Protein AF-A0A7S1BMV3-F1 (afdb_monomer_lite)

Sequence (196 aa):
EALLGLKDSNAKTREAAYRLLLALAAAGAEDLAPFLTAVLAGLGAQTPHLRSAAALALARLAYEYAGPDAAPSPARETMRALLPDLLRTILVLFRDPAREVVGAAVSFVRIAVSLLDPKELRPLLSDVAEGLLSHKTKGRERHRQKIKIILKKLVHRYGYAAVADAAPEGDQRLLTHMRKVDERARRRKARDRGGG

Radius of gyration: 17.88 Å; chains: 1; bounding box: 47×46×46 Å

Secondary structure (DSSP, 8-state):
-HHHHTT-SSHHHHHHHHHHHHHHHHHTTT--HHHHHHHHHGGG-SSHHHHHHHHHHHHHHHHHHHSTTPPS-HHHHHHHHHHHHHHHHHHHGGG-S-HHHHHHHHHHHHHHHHHS-HHHHGGGHHHHHHHHH-TTSTTHHHHHHHHHHHHHHHHHHHHHHHHHHTSPTT-HHHHHHHHHHHHHHHHHHHHHHS--

pLDDT: mean 91.04, std 8.06, range [40.97, 98.31]

InterPro domains:
  IPR011989 Armadillo-like helical [G3DSA:1.25.10.10] (2-188)
  IPR016024 Armadillo-type fold [SSF48371] (6-179)
  IPR052087 Ribosomal RNA-processing protein RRP12 [PTHR48287] (1-191)

Organism: NCBI:txid216773

Foldseek 3Di:
DLLLQCVDPDPVSVVVSLVVLVVVQVVVQLDSVVVLVVLLVQCVDPDLSSNLSSLLSLLSLLCAQQNPPHDDGPSNVNSLVCLLVNLVSLLVQLLPPDLSSLVSSLSSLLSSLVRDDCVSCLVCLLSSQCSQAPPSRPPSVVCVVSSLVSLLSVCVRPNLVSNVVSHDPDCVVSSVVSNVSRVVVVVVVVVVVVPD

Structure (mmCIF, N/CA/C/O backbone):
data_AF-A0A7S1BMV3-F1
#
_entry.id   AF-A0A7S1BMV3-F1
#
loop_
_atom_site.group_PDB
_atom_site.id
_atom_site.type_symbol
_atom_site.label_atom_id
_atom_site.label_alt_id
_atom_site.label_comp_id
_atom_site.label_asym_id
_atom_site.label_entity_id
_atom_site.label_seq_id
_atom_site.pdbx_PDB_ins_code
_atom_site.Cartn_x
_atom_site.Cartn_y
_atom_site.Cartn_z
_atom_site.occupancy
_atom_site.B_iso_or_equiv
_atom_site.auth_seq_id
_atom_site.auth_comp_id
_atom_site.auth_asym_id
_atom_site.auth_atom_id
_atom_site.pdbx_PDB_model_num
ATOM 1 N N . GLU A 1 1 ? 19.348 -4.715 -8.757 1.00 63.59 1 GLU A N 1
ATOM 2 C CA . GLU A 1 1 ? 19.874 -3.683 -7.832 1.00 63.59 1 GLU A CA 1
ATOM 3 C C . GLU A 1 1 ? 18.931 -2.501 -7.587 1.00 63.59 1 GLU A C 1
ATOM 5 O O . GLU A 1 1 ? 18.795 -2.108 -6.435 1.00 63.59 1 GLU A O 1
ATOM 10 N N . ALA A 1 2 ? 18.214 -1.986 -8.601 1.00 77.94 2 ALA A N 1
ATOM 11 C CA . ALA A 1 2 ? 17.333 -0.811 -8.462 1.00 77.94 2 ALA A CA 1
ATOM 12 C C . ALA A 1 2 ? 16.344 -0.870 -7.276 1.00 77.94 2 ALA A C 1
ATOM 14 O O . ALA A 1 2 ? 16.223 0.098 -6.532 1.00 77.94 2 ALA A O 1
ATOM 15 N N . LEU A 1 3 ? 15.685 -2.014 -7.045 1.00 88.12 3 LEU A N 1
ATOM 16 C CA . LEU A 1 3 ? 14.767 -2.181 -5.909 1.00 88.12 3 LEU A CA 1
ATOM 17 C C . LEU A 1 3 ? 15.480 -2.059 -4.555 1.00 88.12 3 LEU A C 1
ATOM 19 O O . LEU A 1 3 ? 14.993 -1.379 -3.657 1.00 88.12 3 LEU A O 1
ATOM 23 N N . LEU A 1 4 ? 16.648 -2.686 -4.403 1.00 89.94 4 LEU A N 1
ATOM 24 C CA . LEU A 1 4 ? 17.393 -2.666 -3.141 1.00 89.94 4 LEU A CA 1
ATOM 25 C C . LEU A 1 4 ? 17.856 -1.247 -2.789 1.00 89.94 4 LEU A C 1
ATOM 27 O O . LEU A 1 4 ? 17.776 -0.849 -1.629 1.00 89.94 4 LEU A O 1
ATOM 31 N N . GLY A 1 5 ? 18.221 -0.449 -3.798 1.00 90.44 5 GLY A N 1
ATOM 32 C CA . GLY A 1 5 ? 18.584 0.958 -3.623 1.00 90.44 5 GLY A CA 1
ATOM 33 C C . GLY A 1 5 ? 17.479 1.813 -2.988 1.00 90.44 5 GLY A C 1
ATOM 34 O O . GLY A 1 5 ? 17.784 2.777 -2.291 1.00 90.44 5 GLY A O 1
ATOM 35 N N . LEU A 1 6 ? 16.199 1.432 -3.111 1.00 91.88 6 LEU A N 1
ATOM 36 C CA . LEU A 1 6 ? 15.074 2.120 -2.447 1.00 91.88 6 LEU A CA 1
ATOM 37 C C . LEU A 1 6 ? 15.138 2.018 -0.917 1.00 91.88 6 LEU A C 1
ATOM 39 O O . LEU A 1 6 ? 14.479 2.777 -0.203 1.00 91.88 6 LEU A O 1
ATOM 43 N N . LYS A 1 7 ? 15.918 1.063 -0.409 1.00 93.31 7 LYS A N 1
ATOM 44 C CA . LYS A 1 7 ? 16.094 0.778 1.014 1.00 93.31 7 LYS A CA 1
ATOM 45 C C . LYS A 1 7 ? 17.472 1.144 1.549 1.00 93.31 7 LYS A C 1
ATOM 47 O O . LYS A 1 7 ? 17.753 0.852 2.711 1.00 93.31 7 LYS A O 1
ATOM 52 N N . ASP A 1 8 ? 18.291 1.805 0.739 1.00 93.19 8 ASP A N 1
ATOM 53 C CA . ASP A 1 8 ? 19.604 2.280 1.155 1.00 93.19 8 ASP A CA 1
ATOM 54 C C . ASP A 1 8 ? 19.484 3.249 2.344 1.00 93.19 8 ASP A C 1
ATOM 56 O O . ASP A 1 8 ? 18.494 3.976 2.473 1.00 93.19 8 ASP A O 1
ATOM 60 N N . SER A 1 9 ? 20.470 3.276 3.239 1.00 91.31 9 SER A N 1
ATOM 61 C CA . SER A 1 9 ? 20.495 4.215 4.368 1.00 91.31 9 SER A CA 1
ATOM 62 C C . SER A 1 9 ? 20.736 5.656 3.898 1.00 91.31 9 SER A C 1
ATOM 64 O O . SER A 1 9 ? 20.197 6.603 4.486 1.00 91.31 9 SER A O 1
ATOM 66 N N . ASN A 1 10 ? 21.439 5.832 2.778 1.00 95.06 10 ASN A N 1
ATOM 67 C CA . ASN A 1 10 ? 21.731 7.107 2.150 1.00 95.06 10 ASN A CA 1
ATOM 68 C C . ASN A 1 10 ? 20.527 7.629 1.350 1.00 95.06 10 ASN A C 1
ATOM 70 O O . ASN A 1 10 ? 20.020 6.996 0.424 1.00 95.06 10 ASN A O 1
ATOM 74 N N . ALA A 1 11 ? 20.078 8.839 1.687 1.00 92.94 11 ALA A N 1
ATOM 75 C CA . ALA A 1 11 ? 18.937 9.468 1.028 1.00 92.94 11 ALA A CA 1
ATOM 76 C C . ALA A 1 11 ? 19.158 9.734 -0.468 1.00 92.94 11 ALA A C 1
ATOM 78 O O . ALA A 1 11 ? 18.219 9.580 -1.245 1.00 92.94 11 ALA A O 1
ATOM 79 N N . LYS A 1 12 ? 20.382 10.089 -0.878 1.00 94.69 12 LYS A N 1
ATOM 80 C CA . LYS A 1 12 ? 20.720 10.335 -2.286 1.00 94.69 12 LYS A CA 1
ATOM 81 C C . LYS A 1 12 ? 20.675 9.043 -3.096 1.00 94.69 12 LYS A C 1
ATOM 83 O O . LYS A 1 12 ? 20.171 9.058 -4.213 1.00 94.69 12 LYS A O 1
ATOM 88 N N . THR A 1 13 ? 21.125 7.928 -2.520 1.00 94.12 13 THR A N 1
ATOM 89 C CA . THR A 1 13 ? 21.035 6.612 -3.168 1.00 94.12 13 THR A CA 1
ATOM 90 C C . THR A 1 13 ? 19.584 6.189 -3.358 1.00 94.12 13 THR A C 1
ATOM 92 O O . THR A 1 13 ? 19.210 5.779 -4.454 1.00 94.12 13 THR A O 1
ATOM 95 N N . ARG A 1 14 ? 18.734 6.373 -2.337 1.00 93.94 14 ARG A N 1
ATOM 96 C CA . ARG A 1 14 ? 17.292 6.108 -2.470 1.00 93.94 14 ARG A CA 1
ATOM 97 C C . ARG A 1 14 ? 16.652 6.953 -3.564 1.00 93.94 14 ARG A C 1
ATOM 99 O O . ARG A 1 14 ? 15.873 6.434 -4.350 1.00 93.94 14 ARG A O 1
ATOM 106 N N . GLU A 1 15 ? 16.996 8.234 -3.629 1.00 93.94 15 GLU A N 1
ATOM 107 C CA . GLU A 1 15 ? 16.496 9.145 -4.659 1.00 93.94 15 GLU A CA 1
ATOM 108 C C . GLU A 1 15 ? 16.950 8.734 -6.068 1.00 93.94 15 GLU A C 1
ATOM 110 O O . GLU A 1 15 ? 16.140 8.691 -6.991 1.00 93.94 15 GLU A O 1
ATOM 115 N N . ALA A 1 16 ? 18.220 8.358 -6.240 1.00 95.44 16 ALA A N 1
ATOM 116 C CA . ALA A 1 16 ? 18.723 7.841 -7.510 1.00 95.44 16 ALA A CA 1
ATOM 117 C C . ALA A 1 16 ? 18.017 6.536 -7.913 1.00 95.44 16 ALA A C 1
ATOM 119 O O . ALA A 1 16 ? 17.605 6.385 -9.063 1.00 95.44 16 ALA A O 1
ATOM 120 N N . ALA A 1 17 ? 17.801 5.627 -6.959 1.00 95.88 17 ALA A N 1
ATOM 121 C CA . ALA A 1 17 ? 17.046 4.399 -7.174 1.00 95.88 17 ALA A CA 1
ATOM 122 C C . ALA A 1 17 ? 15.582 4.679 -7.550 1.00 95.88 17 ALA A C 1
ATOM 124 O O . ALA A 1 17 ? 15.045 4.011 -8.432 1.00 95.88 17 ALA A O 1
ATOM 125 N N . TYR A 1 18 ? 14.946 5.692 -6.945 1.00 93.44 18 TYR A N 1
ATOM 126 C CA . TYR A 1 18 ? 13.603 6.129 -7.332 1.00 93.44 18 TYR A CA 1
ATOM 127 C C . TYR A 1 18 ? 13.569 6.633 -8.767 1.00 93.44 18 TYR A C 1
ATOM 129 O O . TYR A 1 18 ? 12.712 6.207 -9.536 1.00 93.44 18 TYR A O 1
ATOM 137 N N . ARG A 1 19 ? 14.507 7.498 -9.153 1.00 95.38 19 ARG A N 1
ATOM 138 C CA . ARG A 1 19 ? 14.575 8.013 -10.525 1.00 95.38 19 ARG A CA 1
ATOM 139 C C . ARG A 1 19 ? 14.789 6.897 -11.533 1.00 95.38 19 ARG A C 1
ATOM 141 O O . ARG A 1 19 ? 14.105 6.874 -12.547 1.00 95.38 19 ARG A O 1
ATOM 148 N N . LEU A 1 20 ? 15.671 5.947 -11.227 1.00 95.75 20 LEU A N 1
ATOM 149 C CA . LEU A 1 20 ? 15.889 4.780 -12.074 1.00 95.75 20 LEU A CA 1
ATOM 150 C C . LEU A 1 20 ? 14.621 3.925 -12.198 1.00 95.75 20 LEU A C 1
ATOM 152 O O . LEU A 1 20 ? 14.262 3.536 -13.303 1.00 95.75 20 LEU A O 1
ATOM 156 N N . LEU A 1 21 ? 13.913 3.671 -11.092 1.00 96.12 21 LEU A N 1
ATOM 157 C CA . LEU A 1 21 ? 12.649 2.928 -11.104 1.00 96.12 21 LEU A CA 1
ATOM 158 C C . LEU A 1 21 ? 11.615 3.587 -12.030 1.00 96.12 21 LEU A C 1
ATOM 160 O O . LEU A 1 21 ? 10.970 2.892 -12.811 1.00 96.12 21 LEU A O 1
ATOM 164 N N . LEU A 1 22 ? 11.468 4.912 -11.950 1.00 94.62 22 LEU A N 1
ATOM 165 C CA . LEU A 1 22 ? 10.521 5.654 -12.783 1.00 94.62 22 LEU A CA 1
ATOM 166 C C . LEU A 1 22 ? 10.972 5.738 -14.243 1.00 94.62 22 LEU A C 1
ATOM 168 O O . LEU A 1 22 ? 10.140 5.615 -15.131 1.00 94.62 22 LEU A O 1
ATOM 172 N N . ALA A 1 23 ? 12.271 5.887 -14.504 1.00 94.56 23 ALA A N 1
ATOM 173 C CA . ALA A 1 23 ? 12.808 5.878 -15.862 1.00 94.56 23 ALA A CA 1
ATOM 174 C C . ALA A 1 23 ? 12.569 4.528 -16.558 1.00 94.56 23 ALA A C 1
ATOM 176 O O . ALA A 1 23 ? 12.171 4.500 -17.718 1.00 94.56 23 ALA A O 1
ATOM 177 N N . LEU A 1 24 ? 12.746 3.414 -15.839 1.00 93.75 24 LEU A N 1
ATOM 178 C CA . LEU A 1 24 ? 12.448 2.076 -16.356 1.00 93.75 24 LEU A CA 1
ATOM 179 C C . LEU A 1 24 ? 10.950 1.886 -16.625 1.00 93.75 24 LEU A C 1
ATOM 181 O O . LEU A 1 24 ? 10.585 1.344 -17.663 1.00 93.75 24 LEU A O 1
ATOM 185 N N . ALA A 1 25 ? 10.087 2.364 -15.725 1.00 93.75 25 ALA A N 1
ATOM 186 C CA . ALA A 1 25 ? 8.640 2.333 -15.933 1.00 93.75 25 ALA A CA 1
ATOM 187 C C . ALA A 1 25 ? 8.214 3.186 -17.141 1.00 93.75 25 ALA A C 1
ATOM 189 O O . ALA A 1 25 ? 7.383 2.762 -17.938 1.00 93.75 25 ALA A O 1
ATOM 190 N N . ALA A 1 26 ? 8.814 4.368 -17.304 1.00 91.94 26 ALA A N 1
ATOM 191 C CA . ALA A 1 26 ? 8.538 5.276 -18.412 1.00 91.94 26 ALA A CA 1
ATOM 192 C C . ALA A 1 26 ? 9.012 4.719 -19.763 1.00 91.94 26 ALA A C 1
ATOM 194 O O . ALA A 1 26 ? 8.333 4.910 -20.767 1.00 91.94 26 ALA A O 1
ATOM 195 N N . ALA A 1 27 ? 10.130 3.987 -19.790 1.00 90.44 27 ALA A N 1
ATOM 196 C CA . ALA A 1 27 ? 10.606 3.310 -20.996 1.00 90.44 27 ALA A CA 1
ATOM 197 C C . ALA A 1 27 ? 9.619 2.243 -21.511 1.00 90.44 27 ALA A C 1
ATOM 199 O O . ALA A 1 27 ? 9.631 1.931 -22.696 1.00 90.44 27 ALA A O 1
ATOM 200 N N . GLY A 1 28 ? 8.757 1.711 -20.638 1.00 83.00 28 GLY A N 1
ATOM 201 C CA . GLY A 1 28 ? 7.663 0.800 -20.981 1.00 83.00 28 GLY A CA 1
ATOM 202 C C . GLY A 1 28 ? 6.274 1.441 -20.901 1.00 83.00 28 GLY A C 1
ATOM 203 O O . GLY A 1 28 ? 5.305 0.728 -20.684 1.00 83.00 28 GLY A O 1
ATOM 204 N N . ALA A 1 29 ? 6.140 2.769 -21.008 1.00 75.12 29 ALA A N 1
ATOM 205 C CA . ALA A 1 29 ? 4.881 3.463 -20.701 1.00 75.12 29 ALA A CA 1
ATOM 206 C C . ALA A 1 29 ? 3.689 3.118 -21.619 1.00 75.12 29 ALA A C 1
ATOM 208 O O . ALA A 1 29 ? 2.550 3.417 -21.248 1.00 75.12 29 ALA A O 1
ATOM 209 N N . GLU A 1 30 ? 3.927 2.510 -22.786 1.00 82.19 30 GLU A N 1
ATOM 210 C CA . GLU A 1 30 ? 2.856 1.999 -23.655 1.00 82.19 30 GLU A CA 1
ATOM 211 C C . GLU A 1 30 ? 2.114 0.822 -23.009 1.00 82.19 30 GLU A C 1
ATOM 213 O O . GLU A 1 30 ? 0.890 0.754 -23.094 1.00 82.19 30 GLU A O 1
ATOM 218 N N . ASP A 1 31 ? 2.836 -0.042 -22.288 1.00 87.19 31 ASP A N 1
ATOM 219 C CA . ASP A 1 31 ? 2.264 -1.090 -21.448 1.00 87.19 31 ASP A CA 1
ATOM 220 C C . ASP A 1 31 ? 3.087 -1.266 -20.163 1.00 87.19 31 ASP A C 1
ATOM 222 O O . ASP A 1 31 ? 4.150 -1.890 -20.130 1.00 87.19 31 ASP A O 1
ATOM 226 N N . LEU A 1 32 ? 2.556 -0.727 -19.064 1.00 93.19 32 LEU A N 1
ATOM 227 C CA . LEU A 1 32 ? 3.190 -0.796 -17.750 1.00 93.19 32 LEU A CA 1
ATOM 228 C C . LEU A 1 32 ? 3.103 -2.209 -17.121 1.00 93.19 32 LEU A C 1
ATOM 230 O O . LEU A 1 32 ? 3.818 -2.497 -16.153 1.00 93.19 32 LEU A O 1
ATOM 234 N N . ALA A 1 33 ? 2.250 -3.106 -17.629 1.00 92.75 33 ALA A N 1
ATOM 235 C CA . ALA A 1 33 ? 1.945 -4.386 -16.987 1.00 92.75 33 ALA A CA 1
ATOM 236 C C . ALA A 1 33 ? 3.149 -5.348 -16.874 1.00 92.75 33 ALA A C 1
ATOM 238 O O . ALA A 1 33 ? 3.347 -5.894 -15.780 1.00 92.75 33 ALA A O 1
ATOM 239 N N . PRO A 1 34 ? 4.008 -5.541 -17.897 1.00 94.31 34 PRO A N 1
ATOM 240 C CA . PRO A 1 34 ? 5.192 -6.395 -17.781 1.00 94.31 34 PRO A CA 1
ATOM 241 C C . PRO A 1 34 ? 6.164 -5.891 -16.713 1.00 94.31 34 PRO A C 1
ATOM 243 O O . PRO A 1 34 ? 6.669 -6.670 -15.899 1.00 94.31 34 PRO A O 1
ATOM 246 N N . PHE A 1 35 ? 6.373 -4.573 -16.654 1.00 94.75 35 PHE A N 1
ATOM 247 C CA . PHE A 1 35 ? 7.232 -3.965 -15.645 1.00 94.75 35 PHE A CA 1
ATOM 248 C C . PHE A 1 35 ? 6.655 -4.140 -14.235 1.00 94.75 35 PHE A C 1
ATOM 250 O O . PHE A 1 35 ? 7.372 -4.542 -13.317 1.00 94.75 35 PHE A O 1
ATOM 257 N N . LEU A 1 36 ? 5.348 -3.919 -14.054 1.00 94.94 36 LEU A N 1
ATOM 258 C CA . LEU A 1 36 ? 4.685 -4.161 -12.769 1.00 94.94 36 LEU A CA 1
ATOM 259 C C . LEU A 1 36 ? 4.766 -5.621 -12.349 1.00 94.94 36 LEU A C 1
ATOM 261 O O . LEU A 1 36 ? 5.034 -5.887 -11.182 1.00 94.94 36 LEU A O 1
ATOM 265 N N . THR A 1 37 ? 4.594 -6.553 -13.284 1.00 94.88 37 THR A N 1
ATOM 266 C CA . THR A 1 37 ? 4.716 -7.995 -13.032 1.00 94.88 37 THR A CA 1
ATOM 267 C C . THR A 1 37 ? 6.119 -8.341 -12.536 1.00 94.88 37 THR A C 1
ATOM 269 O O . THR A 1 37 ? 6.264 -9.054 -11.541 1.00 94.88 37 THR A O 1
ATOM 272 N N . ALA A 1 38 ? 7.162 -7.778 -13.153 1.00 95.06 38 ALA A N 1
ATOM 273 C CA . ALA A 1 38 ? 8.543 -7.974 -12.716 1.00 95.06 38 ALA A CA 1
ATOM 274 C C . ALA A 1 38 ? 8.794 -7.429 -11.298 1.00 95.06 38 ALA A C 1
ATOM 276 O O . ALA A 1 38 ? 9.436 -8.088 -10.478 1.00 95.06 38 ALA A O 1
ATOM 277 N N . VAL A 1 39 ? 8.257 -6.249 -10.969 1.00 96.69 39 VAL A N 1
ATOM 278 C CA . VAL A 1 39 ? 8.353 -5.690 -9.610 1.00 96.69 39 VAL A CA 1
ATOM 279 C C . VAL A 1 39 ? 7.542 -6.530 -8.612 1.00 96.69 39 VAL A C 1
ATOM 281 O O . VAL A 1 39 ? 8.016 -6.787 -7.504 1.00 96.69 39 VAL A O 1
ATOM 284 N N . LEU A 1 40 ? 6.355 -6.999 -9.005 1.00 96.25 40 LEU A N 1
ATOM 285 C CA . LEU A 1 40 ? 5.466 -7.832 -8.193 1.00 96.25 40 LEU A CA 1
ATOM 286 C C . LEU A 1 40 ? 6.110 -9.175 -7.837 1.00 96.25 40 LEU A C 1
ATOM 288 O O . LEU A 1 40 ? 6.013 -9.608 -6.690 1.00 96.25 40 LEU A O 1
ATOM 292 N N . ALA A 1 41 ? 6.842 -9.791 -8.769 1.00 96.00 41 ALA A N 1
ATOM 293 C CA . ALA A 1 41 ? 7.613 -11.008 -8.513 1.00 96.00 41 ALA A CA 1
ATOM 294 C C . ALA A 1 41 ? 8.618 -10.832 -7.356 1.00 96.00 41 ALA A C 1
ATOM 296 O O . ALA A 1 41 ? 8.878 -11.769 -6.600 1.00 96.00 41 ALA A O 1
ATOM 297 N N . GLY A 1 42 ? 9.115 -9.608 -7.139 1.00 96.38 42 GLY A N 1
ATOM 298 C CA . GLY A 1 42 ? 9.974 -9.268 -6.005 1.00 96.38 42 GLY A CA 1
ATOM 299 C C . GLY A 1 42 ? 9.320 -9.468 -4.630 1.00 96.38 42 GLY A C 1
ATOM 300 O O . GLY A 1 42 ? 10.036 -9.659 -3.647 1.00 96.38 42 GLY A O 1
ATOM 301 N N . LEU A 1 43 ? 7.984 -9.497 -4.535 1.00 96.50 43 LEU A N 1
ATOM 302 C CA . LEU A 1 43 ? 7.266 -9.832 -3.297 1.00 96.50 43 LEU A CA 1
ATOM 303 C C . LEU A 1 43 ? 7.447 -11.301 -2.881 1.00 96.50 43 LEU A C 1
ATOM 305 O O . LEU A 1 43 ? 7.313 -11.614 -1.699 1.00 96.50 43 LEU A O 1
ATOM 309 N N . GLY A 1 44 ? 7.780 -12.185 -3.827 1.00 95.19 44 GLY A N 1
ATOM 310 C CA . GLY A 1 44 ? 8.081 -13.601 -3.594 1.00 95.19 44 GLY A CA 1
ATOM 311 C C . GLY A 1 44 ? 9.561 -13.894 -3.328 1.00 95.19 44 GLY A C 1
ATOM 312 O O . GLY A 1 44 ? 9.950 -15.056 -3.249 1.00 95.19 44 GLY A O 1
ATOM 313 N N . ALA A 1 45 ? 10.410 -12.867 -3.213 1.00 95.44 45 ALA A N 1
ATOM 314 C CA . ALA A 1 45 ? 11.841 -13.055 -3.008 1.00 95.44 45 ALA A CA 1
ATOM 315 C C . ALA A 1 45 ? 12.179 -13.730 -1.665 1.00 95.44 45 ALA A C 1
ATOM 317 O O . ALA A 1 45 ? 11.516 -13.520 -0.652 1.00 95.44 45 ALA A O 1
ATOM 318 N N . GLN A 1 46 ? 13.292 -14.466 -1.626 1.00 93.69 46 GLN A N 1
ATOM 319 C CA . GLN A 1 46 ? 13.740 -15.171 -0.417 1.00 93.69 46 GLN A CA 1
ATOM 320 C C . GLN A 1 46 ? 14.099 -14.214 0.730 1.00 93.69 46 GLN A C 1
ATOM 322 O O . GLN A 1 46 ? 13.820 -14.478 1.901 1.00 93.69 46 GLN A O 1
ATOM 327 N N . THR A 1 47 ? 14.690 -13.059 0.413 1.00 95.88 47 THR A N 1
ATOM 328 C CA . THR A 1 47 ? 15.130 -12.112 1.440 1.00 95.88 47 THR A CA 1
ATOM 329 C C . THR A 1 47 ? 14.001 -11.147 1.825 1.00 95.88 47 THR A C 1
ATOM 331 O O . THR A 1 47 ? 13.349 -10.562 0.954 1.00 95.88 47 THR A O 1
ATOM 334 N N . PRO A 1 48 ? 13.762 -10.910 3.131 1.00 96.31 48 PRO A N 1
ATOM 335 C CA . PRO A 1 48 ? 12.826 -9.877 3.585 1.00 96.31 48 PRO A CA 1
ATOM 336 C C . PRO A 1 48 ? 13.145 -8.485 3.031 1.00 96.31 48 PRO A C 1
ATOM 338 O O . PRO A 1 48 ? 12.244 -7.694 2.737 1.00 96.31 48 PRO A O 1
ATOM 341 N N . HIS A 1 49 ? 14.436 -8.212 2.833 1.00 95.44 49 HIS A N 1
ATOM 342 C CA . HIS A 1 49 ? 14.909 -6.934 2.337 1.00 95.44 49 HIS A CA 1
ATOM 343 C C . HIS A 1 49 ? 14.384 -6.647 0.923 1.00 95.44 49 HIS A C 1
ATOM 345 O O . HIS A 1 49 ? 13.810 -5.578 0.701 1.00 95.44 49 HIS A O 1
ATOM 351 N N . LEU A 1 50 ? 14.483 -7.620 0.007 1.00 96.19 50 LEU A N 1
ATOM 352 C CA . LEU A 1 50 ? 13.985 -7.485 -1.363 1.00 96.19 50 LEU A CA 1
ATOM 353 C C . LEU A 1 50 ? 12.451 -7.455 -1.425 1.00 96.19 50 LEU A C 1
ATOM 355 O O . LEU A 1 50 ? 11.897 -6.615 -2.129 1.00 96.19 50 LEU A O 1
ATOM 359 N N . ARG A 1 51 ? 11.753 -8.273 -0.627 1.00 97.56 51 ARG A N 1
ATOM 360 C CA . ARG A 1 51 ? 10.278 -8.240 -0.551 1.00 97.56 51 ARG A CA 1
ATOM 361 C C . ARG A 1 51 ? 9.752 -6.882 -0.103 1.00 97.56 51 ARG A C 1
ATOM 363 O O . ARG A 1 51 ? 8.855 -6.303 -0.712 1.00 97.56 51 ARG A O 1
ATOM 370 N N . SER A 1 52 ? 10.354 -6.338 0.951 1.00 97.19 52 SER A N 1
ATOM 371 C CA . SER A 1 52 ? 10.032 -5.006 1.459 1.00 97.19 52 SER A CA 1
ATOM 372 C C . SER A 1 52 ? 10.359 -3.913 0.431 1.00 97.19 52 SER A C 1
ATOM 374 O O . SER A 1 52 ? 9.575 -2.980 0.265 1.00 97.19 52 SER A O 1
ATOM 376 N N . ALA A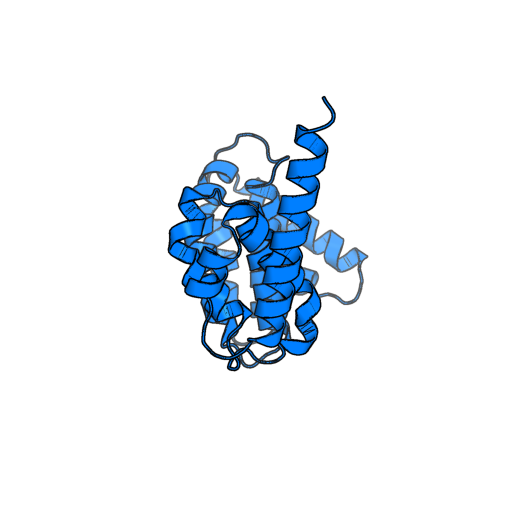 1 53 ? 11.475 -4.034 -0.296 1.00 97.81 53 ALA A N 1
ATOM 377 C CA . ALA A 1 53 ? 11.844 -3.109 -1.366 1.00 97.81 53 ALA A CA 1
ATOM 378 C C . ALA A 1 53 ? 10.840 -3.125 -2.529 1.00 97.81 53 ALA A C 1
ATOM 380 O O . ALA A 1 53 ? 10.411 -2.065 -2.980 1.00 97.81 53 ALA A O 1
ATOM 381 N N . ALA A 1 54 ? 10.413 -4.310 -2.967 1.00 98.12 54 ALA A N 1
ATOM 382 C CA . ALA A 1 54 ? 9.402 -4.478 -4.005 1.00 98.12 54 ALA A CA 1
ATOM 383 C C . ALA A 1 54 ? 8.051 -3.863 -3.596 1.00 98.12 54 ALA A C 1
ATOM 385 O O . ALA A 1 54 ? 7.464 -3.103 -4.363 1.00 98.12 54 ALA A O 1
ATOM 386 N N . ALA A 1 55 ? 7.599 -4.073 -2.354 1.00 98.12 55 ALA A N 1
ATOM 387 C CA . ALA A 1 55 ? 6.380 -3.436 -1.846 1.00 98.12 55 ALA A CA 1
ATOM 388 C C . ALA A 1 55 ? 6.470 -1.893 -1.828 1.00 98.12 55 ALA A C 1
ATOM 390 O O . ALA A 1 55 ? 5.494 -1.208 -2.142 1.00 98.12 55 ALA A O 1
ATOM 391 N N . LEU A 1 56 ? 7.638 -1.326 -1.499 1.00 97.88 56 LEU A N 1
ATOM 392 C CA . LEU A 1 56 ? 7.869 0.124 -1.578 1.00 97.88 56 LEU A CA 1
ATOM 393 C C . LEU A 1 56 ? 7.911 0.632 -3.024 1.00 97.88 56 LEU A C 1
ATOM 395 O O . LEU A 1 56 ? 7.371 1.704 -3.298 1.00 97.88 56 LEU A O 1
ATOM 399 N N . ALA A 1 57 ? 8.504 -0.130 -3.943 1.00 98.12 57 ALA A N 1
ATOM 400 C CA . ALA A 1 57 ? 8.522 0.195 -5.365 1.00 98.12 57 ALA A CA 1
ATOM 401 C C . ALA A 1 57 ? 7.105 0.259 -5.939 1.00 98.12 57 ALA A C 1
ATOM 4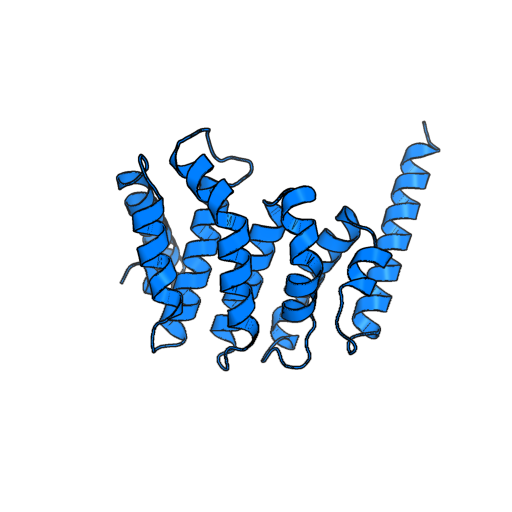03 O O . ALA A 1 57 ? 6.744 1.255 -6.560 1.00 98.12 57 ALA A O 1
ATOM 404 N N . LEU A 1 58 ? 6.267 -0.742 -5.645 1.00 98.31 58 LEU A N 1
ATOM 405 C CA . LEU A 1 58 ? 4.856 -0.745 -6.038 1.00 98.31 58 LEU A CA 1
ATOM 406 C C . LEU A 1 58 ? 4.109 0.461 -5.459 1.00 98.31 58 LEU A C 1
ATOM 408 O O . LEU A 1 58 ? 3.312 1.079 -6.157 1.00 98.31 58 LEU A O 1
ATOM 412 N N . ALA A 1 59 ? 4.391 0.848 -4.210 1.00 97.75 59 ALA A N 1
ATOM 413 C CA . ALA A 1 59 ? 3.759 2.020 -3.602 1.00 97.75 59 ALA A CA 1
ATOM 414 C C . ALA A 1 59 ? 4.149 3.311 -4.331 1.00 97.75 59 ALA A C 1
ATOM 416 O O . ALA A 1 59 ? 3.320 4.209 -4.492 1.00 97.75 59 ALA A O 1
ATOM 417 N N . ARG A 1 60 ? 5.410 3.404 -4.772 1.00 96.19 60 ARG A N 1
ATOM 418 C CA . ARG A 1 60 ? 5.909 4.548 -5.533 1.00 96.19 60 ARG A CA 1
ATOM 419 C C . ARG A 1 60 ? 5.289 4.603 -6.925 1.00 96.19 60 ARG A C 1
ATOM 421 O O . ARG A 1 60 ? 4.802 5.661 -7.300 1.00 96.19 60 ARG A O 1
ATOM 428 N N . LEU A 1 61 ? 5.260 3.481 -7.639 1.00 97.00 61 LEU A N 1
ATOM 429 C CA . LEU A 1 61 ? 4.649 3.380 -8.965 1.00 97.00 61 LEU A CA 1
ATOM 430 C C . LEU A 1 61 ? 3.150 3.693 -8.912 1.00 97.00 61 LEU A C 1
ATOM 432 O O . LEU A 1 61 ? 2.660 4.460 -9.733 1.00 97.00 61 LEU A O 1
ATOM 436 N N . ALA A 1 62 ? 2.431 3.178 -7.911 1.00 97.56 62 ALA A N 1
ATOM 437 C CA . ALA A 1 62 ? 1.019 3.493 -7.715 1.00 97.56 62 ALA A CA 1
ATOM 438 C C . ALA A 1 62 ? 0.791 4.994 -7.507 1.00 97.56 62 ALA A C 1
ATOM 440 O O . ALA A 1 62 ? -0.108 5.570 -8.113 1.00 97.56 62 ALA A O 1
ATOM 441 N N . TYR A 1 63 ? 1.614 5.649 -6.683 1.00 97.06 63 TYR A N 1
ATOM 442 C CA . TYR A 1 63 ? 1.516 7.096 -6.501 1.00 97.06 63 TYR A CA 1
ATOM 443 C C . TYR A 1 63 ? 1.831 7.868 -7.788 1.00 97.06 63 TYR A C 1
ATOM 445 O O . TYR A 1 63 ? 1.113 8.806 -8.107 1.00 97.06 63 TYR A O 1
ATOM 453 N N . GLU A 1 64 ? 2.868 7.468 -8.524 1.00 95.94 64 GLU A N 1
ATOM 454 C CA . GLU A 1 64 ? 3.294 8.152 -9.748 1.00 95.94 64 GLU A CA 1
ATOM 455 C C . GLU A 1 64 ? 2.245 8.056 -10.862 1.00 95.94 64 GLU A C 1
ATOM 457 O O . GLU A 1 64 ? 1.907 9.063 -11.470 1.00 95.94 64 GLU A O 1
ATOM 462 N N . TYR A 1 65 ? 1.694 6.863 -11.107 1.00 95.94 65 TYR A N 1
ATOM 463 C CA . TYR A 1 65 ? 0.824 6.616 -12.262 1.00 95.94 65 TYR A CA 1
ATOM 464 C C . TYR A 1 65 ? -0.672 6.707 -11.950 1.00 95.94 65 TYR A C 1
ATOM 466 O O . TYR A 1 65 ? -1.462 6.954 -12.853 1.00 95.94 65 TYR A O 1
ATOM 474 N N . ALA A 1 66 ? -1.095 6.550 -10.693 1.00 96.00 66 ALA A N 1
ATOM 475 C CA . ALA A 1 66 ? -2.501 6.692 -10.293 1.00 96.00 66 ALA A CA 1
ATOM 476 C C . ALA A 1 66 ? -2.758 7.900 -9.373 1.00 96.00 66 ALA A C 1
ATOM 478 O O . ALA A 1 66 ? -3.901 8.113 -8.955 1.00 96.00 66 ALA A O 1
ATOM 479 N N . GLY A 1 67 ? -1.727 8.699 -9.083 1.00 95.38 67 GLY A N 1
ATOM 480 C CA . GLY A 1 67 ? -1.782 9.893 -8.244 1.00 95.38 67 GLY A CA 1
ATOM 481 C C . GLY A 1 67 ? -2.709 11.006 -8.744 1.00 95.38 67 GLY A C 1
ATOM 482 O O . GLY A 1 67 ? -3.194 10.972 -9.881 1.00 95.38 67 GLY A O 1
ATOM 483 N N . PRO A 1 68 ? -2.959 12.019 -7.893 1.00 90.88 68 PRO A N 1
ATOM 484 C CA . PRO A 1 68 ? -3.733 13.199 -8.278 1.00 90.88 68 PRO A CA 1
ATOM 485 C C . PRO A 1 68 ? -3.081 13.969 -9.435 1.00 90.88 68 PRO A C 1
ATOM 487 O O . PRO A 1 68 ? -3.795 14.428 -10.317 1.00 90.88 68 PRO A O 1
ATOM 490 N N . ASP A 1 69 ? -1.747 14.021 -9.467 1.00 92.75 69 ASP A N 1
ATOM 491 C CA . ASP A 1 69 ? -0.974 14.786 -10.455 1.00 92.75 69 ASP A CA 1
ATOM 492 C C . ASP A 1 69 ? -0.591 13.962 -11.701 1.00 92.75 69 ASP A C 1
ATOM 494 O O . ASP A 1 69 ? 0.074 14.466 -12.603 1.00 92.75 69 ASP A O 1
ATOM 498 N N . ALA A 1 70 ? -0.981 12.683 -11.765 1.00 93.06 70 ALA A N 1
ATOM 499 C CA . ALA A 1 70 ? -0.580 11.801 -12.857 1.00 93.06 70 ALA A CA 1
ATOM 500 C C . ALA A 1 70 ? -1.329 12.149 -14.155 1.00 93.06 70 ALA A C 1
ATOM 502 O O . ALA A 1 70 ? -2.563 12.126 -14.189 1.00 93.06 70 ALA A O 1
ATOM 503 N N . ALA A 1 71 ? -0.600 12.429 -15.235 1.00 90.81 71 ALA A N 1
ATOM 504 C CA . ALA A 1 71 ? -1.195 12.767 -16.525 1.00 90.81 71 ALA A CA 1
ATOM 505 C C . ALA A 1 71 ? -1.975 11.580 -17.140 1.00 90.81 71 ALA A C 1
ATOM 507 O O . ALA A 1 71 ? -1.614 1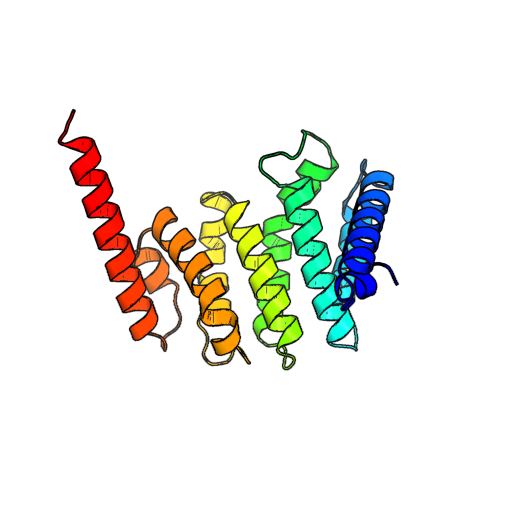0.416 -16.911 1.00 90.81 71 ALA A O 1
ATOM 508 N N . PRO A 1 72 ? -3.033 11.838 -17.935 1.00 93.44 72 PRO A N 1
ATOM 509 C CA . PRO A 1 72 ? -3.686 10.803 -18.735 1.00 93.44 72 PRO A CA 1
ATOM 510 C C . PRO A 1 72 ? -2.669 10.076 -19.625 1.00 93.44 72 PRO A C 1
ATOM 512 O O . PRO A 1 72 ? -1.920 10.710 -20.363 1.00 93.44 72 PRO A O 1
ATOM 515 N N . SER A 1 73 ? -2.609 8.750 -19.513 1.00 94.00 73 SER A N 1
ATOM 516 C CA . SER A 1 73 ? -1.679 7.886 -20.251 1.00 94.00 73 SER A CA 1
ATOM 517 C C . SER A 1 73 ? -2.138 6.422 -20.172 1.00 94.00 73 SER A C 1
ATOM 519 O O . SER A 1 73 ? -2.826 6.073 -19.205 1.00 94.00 73 SER A O 1
ATOM 521 N N . PRO A 1 74 ? -1.726 5.547 -21.111 1.00 94.25 74 PRO A N 1
ATOM 522 C CA . PRO A 1 74 ? -1.983 4.106 -21.020 1.00 94.25 74 PRO A CA 1
ATOM 523 C C . PRO A 1 74 ? -1.462 3.508 -19.705 1.00 94.25 74 PRO A C 1
ATOM 525 O O . PRO A 1 74 ? -2.187 2.820 -18.994 1.00 94.25 74 PRO A O 1
ATOM 528 N N . ALA A 1 75 ? -0.247 3.886 -19.292 1.00 94.31 75 ALA A N 1
ATOM 529 C CA . ALA A 1 75 ? 0.330 3.486 -18.009 1.00 94.31 75 ALA A CA 1
ATOM 530 C C . ALA A 1 75 ? -0.546 3.847 -16.792 1.00 94.31 75 ALA A C 1
ATOM 532 O O . ALA A 1 75 ? -0.648 3.058 -15.846 1.00 94.31 75 ALA A O 1
ATOM 533 N N . ARG A 1 76 ? -1.199 5.020 -16.803 1.00 94.88 76 ARG A N 1
ATOM 534 C CA . ARG A 1 76 ? -2.146 5.424 -15.751 1.00 94.88 76 ARG A CA 1
ATOM 535 C C . ARG A 1 76 ? -3.370 4.516 -15.723 1.00 94.88 76 ARG A C 1
ATOM 537 O O . ARG A 1 76 ? -3.787 4.118 -14.636 1.00 94.88 76 ARG A O 1
ATOM 544 N N . GLU A 1 77 ? -3.941 4.202 -16.880 1.00 94.56 77 GLU A N 1
ATOM 545 C CA . GLU A 1 77 ? -5.093 3.303 -16.985 1.00 94.56 77 GLU A CA 1
ATOM 546 C C . GLU A 1 77 ? -4.743 1.897 -16.485 1.00 94.56 77 GLU A C 1
ATOM 548 O O . GLU A 1 77 ? -5.421 1.382 -15.594 1.00 94.56 77 GLU A O 1
ATOM 553 N N . THR A 1 78 ? -3.612 1.343 -16.929 1.00 95.50 78 THR A N 1
ATOM 554 C CA . THR A 1 78 ? -3.092 0.052 -16.460 1.00 95.50 78 THR A CA 1
ATOM 555 C C . THR A 1 78 ? -2.881 0.040 -14.946 1.00 95.50 78 THR A C 1
ATOM 557 O O . THR A 1 78 ? -3.353 -0.865 -14.258 1.00 95.50 78 THR A O 1
ATOM 560 N N . MET A 1 79 ? -2.218 1.058 -14.383 1.00 96.19 79 MET A N 1
ATOM 561 C CA . MET A 1 79 ? -2.014 1.142 -12.933 1.00 96.19 79 MET A CA 1
ATOM 562 C C . MET A 1 79 ? -3.344 1.223 -12.178 1.00 96.19 79 MET A C 1
ATOM 564 O O . MET A 1 79 ? -3.509 0.558 -11.157 1.00 96.19 79 MET A O 1
ATOM 568 N N . ARG A 1 80 ? -4.293 2.036 -12.658 1.00 95.56 80 ARG A N 1
ATOM 569 C CA . ARG A 1 80 ? -5.616 2.182 -12.039 1.00 95.56 80 ARG A CA 1
ATOM 570 C C . ARG A 1 80 ? -6.383 0.864 -12.043 1.00 95.56 80 ARG A C 1
ATOM 572 O O . ARG A 1 80 ? -6.887 0.484 -10.991 1.00 95.56 80 ARG A O 1
ATOM 579 N N . ALA A 1 81 ? -6.398 0.156 -13.170 1.00 95.38 81 ALA A N 1
ATOM 580 C CA . ALA A 1 81 ? -7.064 -1.135 -13.307 1.00 95.38 81 ALA A CA 1
ATOM 581 C C . ALA A 1 81 ? -6.479 -2.204 -12.367 1.00 95.38 81 ALA A C 1
ATOM 583 O O . ALA A 1 81 ? -7.226 -2.971 -11.764 1.00 95.38 81 ALA A O 1
ATOM 584 N N . LEU A 1 82 ? -5.153 -2.230 -12.190 1.00 95.81 82 LEU A N 1
ATOM 585 C CA . LEU A 1 82 ? -4.467 -3.234 -11.366 1.00 95.81 82 LEU A CA 1
ATOM 586 C C . LEU A 1 82 ? -4.432 -2.898 -9.867 1.00 95.81 82 LEU A C 1
ATOM 588 O O . LEU A 1 82 ? -4.182 -3.778 -9.041 1.00 95.81 82 LEU A O 1
ATOM 592 N N . LEU A 1 83 ? -4.654 -1.639 -9.481 1.00 97.06 83 LEU A N 1
ATOM 593 C CA . LEU A 1 83 ? -4.480 -1.183 -8.099 1.00 97.06 83 LEU A CA 1
ATOM 594 C C . LEU A 1 83 ? -5.302 -1.975 -7.054 1.00 97.06 83 LEU A C 1
ATOM 596 O O . LEU A 1 83 ? -4.740 -2.263 -5.989 1.00 97.06 83 LEU A O 1
ATOM 600 N N . PRO A 1 84 ? -6.574 -2.358 -7.298 1.00 97.38 84 PRO A N 1
ATOM 601 C CA . PRO A 1 84 ? -7.333 -3.196 -6.365 1.00 97.38 84 PRO A CA 1
ATOM 602 C C . PRO A 1 84 ? -6.681 -4.564 -6.112 1.00 97.38 84 PRO A C 1
ATOM 604 O O . PRO A 1 84 ? -6.583 -5.001 -4.962 1.00 97.38 84 PRO A O 1
ATOM 607 N N . ASP A 1 85 ? -6.176 -5.221 -7.157 1.00 96.62 85 ASP A N 1
ATOM 608 C CA . ASP A 1 85 ? -5.556 -6.546 -7.050 1.00 96.62 85 ASP A CA 1
ATOM 609 C C . ASP A 1 85 ? -4.147 -6.482 -6.451 1.00 96.62 85 ASP A C 1
ATOM 611 O O . ASP A 1 85 ? -3.760 -7.339 -5.647 1.00 96.62 85 ASP A O 1
ATOM 615 N N . LEU A 1 86 ? -3.404 -5.409 -6.734 1.00 97.56 86 LEU A N 1
ATOM 616 C CA . LEU A 1 86 ? -2.150 -5.113 -6.040 1.00 97.56 86 LEU A CA 1
ATOM 617 C C . LEU A 1 86 ? -2.389 -4.906 -4.540 1.00 97.56 86 LEU A C 1
ATOM 619 O O . LEU A 1 86 ? -1.629 -5.426 -3.723 1.00 97.56 86 LEU A O 1
ATOM 623 N N . LEU A 1 87 ? -3.460 -4.201 -4.154 1.00 98.06 87 LEU A N 1
ATOM 624 C CA . LEU A 1 87 ? -3.827 -4.039 -2.747 1.00 98.06 87 LEU A CA 1
ATOM 625 C C . LEU A 1 87 ? -4.112 -5.391 -2.086 1.00 98.06 87 LEU A C 1
ATOM 627 O O . LEU A 1 87 ? -3.520 -5.669 -1.044 1.00 98.06 87 LEU A O 1
ATOM 631 N N . ARG A 1 88 ? -4.934 -6.253 -2.697 1.00 96.69 88 ARG A N 1
ATOM 632 C CA . ARG A 1 88 ? -5.184 -7.619 -2.194 1.00 96.69 88 ARG A CA 1
ATOM 633 C C . ARG A 1 88 ? -3.888 -8.402 -1.999 1.00 96.69 88 ARG A C 1
ATOM 635 O O . ARG A 1 88 ? -3.666 -8.973 -0.934 1.00 96.69 88 ARG A O 1
ATOM 642 N N . THR A 1 89 ? -3.002 -8.362 -2.990 1.00 96.88 89 THR A N 1
ATOM 643 C CA . THR A 1 89 ? -1.711 -9.060 -2.943 1.00 96.88 89 THR A CA 1
ATOM 644 C C . THR A 1 89 ? -0.838 -8.552 -1.794 1.00 96.88 89 THR A C 1
ATOM 646 O O . THR A 1 89 ? -0.278 -9.335 -1.028 1.00 96.88 89 THR A O 1
ATOM 649 N N . ILE A 1 90 ? -0.762 -7.233 -1.609 1.00 97.69 90 ILE A N 1
ATOM 650 C CA . ILE A 1 90 ? 0.007 -6.617 -0.524 1.00 97.69 90 ILE A CA 1
ATOM 651 C C . ILE A 1 90 ? -0.580 -6.940 0.855 1.00 97.69 90 ILE A C 1
ATOM 653 O O . ILE A 1 90 ? 0.178 -7.069 1.818 1.00 97.69 90 ILE A O 1
ATOM 657 N N . LEU A 1 91 ? -1.901 -7.095 0.985 1.00 96.00 91 LEU A N 1
ATOM 658 C CA . LEU A 1 91 ? -2.531 -7.432 2.266 1.00 96.00 91 LEU A CA 1
ATOM 659 C C . LEU A 1 91 ? -2.071 -8.797 2.803 1.00 96.00 91 LEU A C 1
ATOM 661 O O . LEU A 1 91 ? -1.943 -8.963 4.017 1.00 96.00 91 LEU A O 1
ATOM 665 N N . VAL A 1 92 ? -1.696 -9.736 1.930 1.00 94.94 92 VAL A N 1
ATOM 666 C CA . VAL A 1 92 ? -1.105 -11.027 2.333 1.00 94.94 92 VAL A CA 1
ATOM 667 C C . VAL A 1 92 ? 0.199 -10.835 3.123 1.00 94.94 92 VAL A C 1
ATOM 669 O O . VAL A 1 92 ? 0.472 -11.575 4.072 1.00 94.94 92 VAL A O 1
ATOM 672 N N . LEU A 1 93 ? 0.976 -9.790 2.812 1.00 95.06 93 LEU A N 1
ATOM 673 C CA . LEU A 1 93 ? 2.263 -9.500 3.455 1.00 95.06 93 LEU A CA 1
ATOM 674 C C . LEU A 1 93 ? 2.145 -9.071 4.925 1.00 95.06 93 LEU A C 1
ATOM 676 O O . LEU A 1 93 ? 3.153 -9.017 5.626 1.00 95.06 93 LEU A O 1
ATOM 680 N N . PHE A 1 94 ? 0.943 -8.798 5.440 1.00 93.19 94 PHE A N 1
ATOM 681 C CA . PHE A 1 94 ? 0.755 -8.528 6.871 1.00 93.19 94 PHE A CA 1
ATOM 682 C C . PHE A 1 94 ? 1.029 -9.753 7.754 1.00 93.19 94 PHE A C 1
ATOM 684 O O . PHE A 1 94 ? 1.283 -9.603 8.950 1.00 93.19 94 PHE A O 1
ATOM 691 N N . ARG A 1 95 ? 1.032 -10.956 7.162 1.00 91.12 95 ARG A N 1
ATOM 692 C CA . ARG A 1 95 ? 1.406 -12.214 7.825 1.00 91.12 95 ARG A CA 1
ATOM 693 C C . ARG A 1 95 ? 2.917 -12.482 7.797 1.00 91.12 95 ARG A C 1
ATOM 695 O O . ARG A 1 95 ? 3.367 -13.460 8.392 1.00 91.12 95 ARG A O 1
ATOM 702 N N . ASP A 1 96 ? 3.701 -11.634 7.130 1.00 93.06 96 ASP A N 1
ATOM 703 C CA . ASP A 1 96 ? 5.147 -11.804 7.009 1.00 93.06 96 ASP A CA 1
ATOM 704 C C . ASP A 1 96 ? 5.846 -11.724 8.382 1.00 93.06 96 ASP A C 1
ATOM 706 O O . ASP A 1 96 ? 5.548 -10.831 9.186 1.00 93.06 96 ASP A O 1
ATOM 710 N N . PRO A 1 97 ? 6.796 -12.629 8.692 1.00 90.94 97 PRO A N 1
ATOM 711 C CA . PRO A 1 97 ? 7.510 -12.582 9.961 1.00 90.94 97 PRO A CA 1
ATOM 712 C C . PRO A 1 97 ? 8.411 -11.345 10.115 1.00 90.94 97 PRO A C 1
ATOM 714 O O . PRO A 1 97 ? 8.714 -10.947 11.246 1.00 90.94 97 PRO A O 1
ATOM 717 N N . ALA A 1 98 ? 8.851 -10.739 9.011 1.00 93.31 98 ALA A N 1
ATOM 718 C CA . ALA A 1 98 ? 9.766 -9.615 8.999 1.00 93.31 98 ALA A CA 1
ATOM 719 C C . ALA A 1 98 ? 9.025 -8.276 9.094 1.00 93.31 98 ALA A C 1
ATOM 721 O O . ALA A 1 98 ? 8.301 -7.837 8.200 1.00 93.31 98 ALA A O 1
ATOM 722 N N . ARG A 1 99 ? 9.310 -7.545 10.175 1.00 92.00 99 ARG A N 1
ATOM 723 C CA . ARG A 1 99 ? 8.691 -6.242 10.475 1.00 92.00 99 ARG A CA 1
ATOM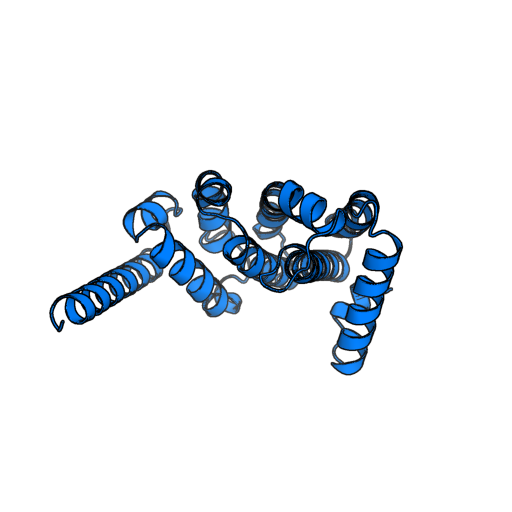 724 C C . ARG A 1 99 ? 8.889 -5.205 9.366 1.00 92.00 99 ARG A C 1
ATOM 726 O O . ARG A 1 99 ? 8.058 -4.321 9.192 1.00 92.00 99 ARG A O 1
ATOM 733 N N . GLU A 1 100 ? 9.997 -5.276 8.631 1.00 93.62 100 GLU A N 1
ATOM 734 C CA . GLU A 1 100 ? 10.251 -4.355 7.520 1.00 93.62 100 GLU A CA 1
ATOM 735 C C . GLU A 1 100 ? 9.342 -4.599 6.308 1.00 93.62 100 GLU A C 1
ATOM 737 O O . GLU A 1 100 ? 8.999 -3.644 5.608 1.00 93.62 100 GLU A O 1
ATOM 742 N N . VAL A 1 101 ? 8.911 -5.842 6.080 1.00 96.12 101 VAL A N 1
ATOM 743 C CA . VAL A 1 101 ? 7.956 -6.185 5.020 1.00 96.12 101 VAL A CA 1
ATOM 744 C C . VAL A 1 101 ? 6.576 -5.657 5.401 1.00 96.12 101 VAL A C 1
ATOM 746 O O . VAL A 1 101 ? 5.979 -4.905 4.633 1.00 96.12 101 VAL A O 1
ATOM 749 N N . VAL A 1 102 ? 6.134 -5.907 6.639 1.00 95.19 102 VAL A N 1
ATOM 750 C CA . VAL A 1 102 ? 4.879 -5.351 7.182 1.00 95.19 102 VAL A CA 1
ATOM 751 C C . VAL A 1 102 ? 4.872 -3.817 7.110 1.00 95.19 102 VAL A C 1
ATOM 753 O O . VAL A 1 102 ? 3.891 -3.202 6.694 1.00 95.19 102 VAL A O 1
ATOM 756 N N . GLY A 1 103 ? 5.985 -3.164 7.456 1.00 94.50 103 GLY A N 1
ATOM 757 C CA . GLY A 1 103 ? 6.114 -1.707 7.368 1.00 94.50 103 GLY A CA 1
ATOM 758 C C . GLY A 1 103 ? 6.010 -1.149 5.942 1.00 94.50 103 GLY A C 1
ATOM 759 O O . GLY A 1 103 ? 5.453 -0.059 5.748 1.00 94.50 103 GLY A O 1
ATOM 760 N N . ALA A 1 104 ? 6.521 -1.881 4.950 1.00 96.62 104 ALA A N 1
ATOM 761 C CA . ALA A 1 104 ? 6.355 -1.552 3.536 1.00 96.62 104 ALA A CA 1
ATOM 762 C C . ALA A 1 104 ? 4.902 -1.758 3.081 1.00 96.62 104 ALA A C 1
ATOM 764 O O . ALA A 1 104 ? 4.336 -0.851 2.471 1.00 96.62 104 ALA A O 1
ATOM 765 N N . ALA A 1 105 ? 4.260 -2.859 3.486 1.00 97.19 105 ALA A N 1
ATOM 766 C CA . ALA A 1 105 ? 2.850 -3.132 3.205 1.00 97.19 105 ALA A CA 1
ATOM 767 C C . ALA A 1 105 ? 1.929 -2.029 3.755 1.00 97.19 105 ALA A C 1
ATOM 769 O O . ALA A 1 105 ? 1.128 -1.465 3.013 1.00 97.19 105 ALA A O 1
ATOM 770 N N . VAL A 1 106 ? 2.112 -1.600 5.011 1.00 96.69 106 VAL A N 1
ATOM 771 C CA . VAL A 1 106 ? 1.381 -0.451 5.591 1.00 96.69 106 VAL A CA 1
ATOM 772 C C . VAL A 1 106 ? 1.578 0.823 4.760 1.00 96.69 106 VAL A C 1
ATOM 774 O O . VAL A 1 106 ? 0.657 1.630 4.618 1.00 96.69 106 VAL A O 1
ATOM 777 N N . SER A 1 107 ? 2.780 1.030 4.219 1.00 96.12 107 SER A N 1
ATOM 778 C CA . SER A 1 107 ? 3.085 2.213 3.411 1.00 96.12 107 SER A CA 1
ATOM 779 C C . SER A 1 107 ? 2.377 2.162 2.053 1.00 96.12 107 SER A C 1
ATOM 781 O O . SER A 1 107 ? 1.813 3.180 1.653 1.00 96.12 107 SER A O 1
ATOM 783 N N . PHE A 1 108 ? 2.319 0.992 1.410 1.00 98.31 108 PHE A N 1
ATOM 784 C CA . PHE A 1 108 ? 1.528 0.764 0.200 1.00 98.31 108 PHE A CA 1
ATOM 785 C C . PHE A 1 108 ? 0.030 0.951 0.456 1.00 98.31 108 PHE A C 1
ATOM 787 O O . PHE A 1 108 ? -0.603 1.747 -0.232 1.00 98.31 108 PHE A O 1
ATOM 794 N N . VAL A 1 109 ? -0.535 0.309 1.489 1.00 98.12 109 VAL A N 1
ATOM 795 C CA . VAL A 1 109 ? -1.968 0.416 1.833 1.00 98.12 109 VAL A CA 1
ATOM 796 C C . VAL A 1 109 ? -2.378 1.874 2.021 1.00 98.12 109 VAL A C 1
ATOM 798 O O . VAL A 1 109 ? -3.429 2.292 1.542 1.00 98.12 109 VAL A O 1
ATOM 801 N N . ARG A 1 110 ? -1.532 2.690 2.665 1.00 97.06 110 ARG A N 1
ATOM 802 C CA . ARG A 1 110 ? -1.785 4.130 2.815 1.00 97.06 110 ARG A CA 1
ATOM 803 C C . ARG A 1 110 ? -1.961 4.836 1.469 1.00 97.06 110 ARG A C 1
ATOM 805 O O . ARG A 1 110 ? -2.835 5.696 1.362 1.00 97.06 110 ARG A O 1
ATOM 812 N N . ILE A 1 111 ? -1.126 4.503 0.485 1.00 97.62 111 ILE A N 1
ATOM 813 C CA . ILE A 1 111 ? -1.208 5.054 -0.869 1.00 97.62 111 ILE A CA 1
ATOM 814 C C . ILE A 1 111 ? -2.443 4.497 -1.578 1.00 97.62 111 ILE A C 1
ATOM 816 O O . ILE A 1 111 ? -3.282 5.286 -1.994 1.00 97.62 111 ILE A O 1
ATOM 820 N N . ALA A 1 112 ? -2.643 3.182 -1.618 1.00 97.81 112 ALA A N 1
ATOM 821 C CA . ALA A 1 112 ? -3.787 2.571 -2.296 1.00 97.81 112 ALA A CA 1
ATOM 822 C C . ALA A 1 112 ? -5.137 3.106 -1.780 1.00 97.81 112 ALA A C 1
ATOM 824 O O . ALA A 1 112 ? -5.955 3.574 -2.565 1.00 97.81 112 ALA A O 1
ATOM 825 N N . VAL A 1 113 ? -5.331 3.183 -0.456 1.00 96.56 113 VAL A N 1
ATOM 826 C CA . VAL A 1 113 ? -6.531 3.785 0.168 1.00 96.56 113 VAL A CA 1
ATOM 827 C C . VAL A 1 113 ? -6.707 5.257 -0.218 1.00 96.56 113 VAL A C 1
ATOM 829 O O . VAL A 1 113 ? -7.817 5.791 -0.196 1.00 96.56 113 VAL A O 1
ATOM 832 N N . SER A 1 114 ? -5.615 5.955 -0.536 1.00 96.00 114 SER A N 1
ATOM 833 C CA . SER A 1 114 ? -5.684 7.341 -0.982 1.00 96.00 114 SER A CA 1
ATOM 834 C C . SER A 1 114 ? -6.120 7.516 -2.428 1.00 96.00 114 SER A C 1
ATOM 836 O O . SER A 1 114 ? -6.730 8.547 -2.700 1.00 96.00 114 SER A O 1
ATOM 838 N N . LEU A 1 115 ? -5.840 6.533 -3.281 1.00 96.56 115 LEU A N 1
ATOM 839 C CA . LEU A 1 115 ? -6.028 6.602 -4.728 1.00 96.56 115 LEU A CA 1
ATOM 840 C C . LEU A 1 115 ? -7.313 5.913 -5.193 1.00 96.56 115 LEU A C 1
ATOM 842 O O . LEU A 1 115 ? -7.954 6.423 -6.104 1.00 96.56 115 LEU A O 1
ATOM 846 N N . LEU A 1 116 ? -7.685 4.797 -4.558 1.00 96.06 116 LEU A N 1
ATOM 847 C CA . LEU A 1 116 ? -8.907 4.057 -4.871 1.00 96.06 116 LEU A CA 1
ATOM 848 C C . LEU A 1 116 ? -10.145 4.871 -4.510 1.00 96.06 116 LEU A C 1
ATOM 850 O O . LEU A 1 116 ? -10.217 5.479 -3.428 1.00 96.06 116 LEU A O 1
ATOM 854 N N . ASP A 1 117 ? -11.139 4.814 -5.382 1.00 92.94 117 ASP A N 1
ATOM 855 C CA . ASP A 1 117 ? -12.431 5.437 -5.166 1.00 92.94 117 ASP A CA 1
ATOM 856 C C . ASP A 1 117 ? -13.306 4.604 -4.218 1.00 92.94 117 ASP A C 1
ATOM 858 O O . ASP A 1 117 ? -13.046 3.419 -3.971 1.00 92.94 117 ASP A O 1
ATOM 862 N N . PRO A 1 118 ? -14.366 5.199 -3.636 1.00 92.06 118 PRO A N 1
ATOM 863 C CA . PRO A 1 118 ? -15.212 4.505 -2.670 1.00 92.06 118 PRO A CA 1
ATOM 864 C C . PRO A 1 118 ? -15.793 3.179 -3.176 1.00 92.06 118 PRO A C 1
ATOM 866 O O . PRO A 1 118 ? -15.925 2.248 -2.389 1.00 92.06 118 PRO A O 1
ATOM 869 N N . LYS A 1 119 ? -16.120 3.081 -4.471 1.00 92.44 119 LYS A N 1
ATOM 870 C CA . LYS A 1 119 ? -16.694 1.868 -5.076 1.00 92.44 119 LYS A CA 1
ATOM 871 C C . LYS A 1 119 ? -15.685 0.719 -5.150 1.00 92.44 119 LYS A C 1
ATOM 873 O O . LYS A 1 119 ? -16.060 -0.420 -4.909 1.00 92.44 119 LYS A O 1
ATOM 878 N N . GLU A 1 120 ? -14.421 1.027 -5.429 1.00 94.00 120 GLU A N 1
ATOM 879 C CA . GLU A 1 120 ? -13.348 0.037 -5.580 1.00 94.00 120 GLU A CA 1
ATOM 880 C C . GLU A 1 120 ? -12.825 -0.446 -4.224 1.00 94.00 120 GLU A C 1
ATOM 882 O O . GLU A 1 120 ? -12.515 -1.619 -4.041 1.00 94.00 120 GLU A O 1
ATOM 887 N N . LEU A 1 121 ? -12.734 0.463 -3.248 1.00 95.00 121 LEU A N 1
ATOM 888 C CA . LEU A 1 121 ? -12.186 0.153 -1.930 1.00 95.00 121 LEU A CA 1
ATOM 889 C C . LEU A 1 121 ? -13.230 -0.456 -0.980 1.00 95.00 121 LEU A C 1
ATOM 891 O O . LEU A 1 121 ? -12.850 -1.155 -0.044 1.00 95.00 121 LEU A O 1
ATOM 895 N N . ARG A 1 122 ? -14.533 -0.214 -1.185 1.00 93.69 122 ARG A N 1
ATOM 896 C CA . ARG A 1 122 ? -15.590 -0.743 -0.304 1.00 93.69 122 ARG A CA 1
ATOM 897 C C . ARG A 1 122 ? -15.574 -2.278 -0.188 1.00 93.69 122 ARG A C 1
ATOM 899 O O . ARG A 1 122 ? -15.638 -2.737 0.950 1.00 93.69 122 ARG A O 1
ATOM 906 N N . PRO A 1 123 ? -15.434 -3.064 -1.274 1.00 95.31 123 PRO A N 1
ATOM 907 C CA . PRO A 1 123 ? -15.325 -4.523 -1.190 1.00 95.31 123 PRO A CA 1
ATOM 908 C C . PRO A 1 123 ? -14.076 -5.017 -0.449 1.00 95.31 123 PRO A C 1
ATOM 910 O O . PRO A 1 123 ? -14.074 -6.125 0.062 1.00 95.31 123 PRO A O 1
ATOM 913 N N . LEU A 1 124 ? -13.021 -4.199 -0.384 1.00 95.69 124 LEU A N 1
ATOM 914 C CA . LEU A 1 124 ? -11.737 -4.537 0.244 1.00 95.69 124 LEU A CA 1
ATOM 915 C C . LEU A 1 124 ? -11.637 -4.044 1.694 1.00 95.69 124 LEU A C 1
ATOM 917 O O . LEU A 1 124 ? -10.596 -4.195 2.332 1.00 95.69 124 LEU A O 1
ATOM 921 N N . LEU A 1 125 ? -12.680 -3.386 2.213 1.00 95.00 125 LEU A N 1
ATOM 922 C CA . LEU A 1 125 ? -12.613 -2.695 3.499 1.00 95.00 125 LEU A CA 1
ATOM 923 C C . LEU A 1 125 ? -12.312 -3.660 4.651 1.00 95.00 125 LEU A C 1
ATOM 925 O O . LEU A 1 125 ? -11.492 -3.321 5.505 1.00 95.00 125 LEU A O 1
ATOM 929 N N . SER A 1 126 ? -12.934 -4.841 4.645 1.00 93.44 126 SER A N 1
ATOM 930 C CA . SER A 1 126 ? -12.715 -5.889 5.648 1.00 93.44 126 SER A CA 1
ATOM 931 C C . SER A 1 126 ? -11.288 -6.420 5.603 1.00 93.44 126 SER A C 1
ATOM 933 O O . SER A 1 126 ? -10.618 -6.412 6.629 1.00 93.44 126 SER A O 1
ATOM 935 N N . ASP A 1 127 ? -10.760 -6.744 4.420 1.00 94.06 127 ASP A N 1
ATOM 936 C CA . ASP A 1 127 ? -9.381 -7.234 4.279 1.00 94.06 127 ASP A CA 1
ATOM 937 C C . ASP A 1 127 ? -8.352 -6.184 4.732 1.00 94.06 127 ASP A C 1
ATOM 939 O O . ASP A 1 127 ? -7.368 -6.488 5.413 1.00 94.06 127 ASP A O 1
ATOM 943 N N . VAL A 1 128 ? -8.587 -4.912 4.387 1.00 95.69 128 VAL A N 1
ATOM 944 C CA . VAL A 1 128 ? -7.740 -3.792 4.817 1.00 95.69 128 VAL A CA 1
ATOM 945 C C . VAL A 1 128 ? -7.801 -3.618 6.333 1.00 95.69 128 VAL A C 1
ATOM 947 O O . VAL A 1 128 ? -6.762 -3.437 6.974 1.00 95.69 128 VAL A O 1
ATOM 950 N N . ALA A 1 129 ? -8.996 -3.653 6.921 1.00 92.38 129 ALA A N 1
ATOM 951 C CA . ALA A 1 129 ? -9.167 -3.534 8.360 1.00 92.38 129 ALA A CA 1
ATOM 952 C C . ALA A 1 129 ? -8.524 -4.720 9.093 1.00 92.38 129 ALA A C 1
ATOM 954 O O . ALA A 1 129 ? -7.798 -4.495 10.063 1.00 92.38 129 ALA A O 1
ATOM 955 N N . GLU A 1 130 ? -8.693 -5.947 8.595 1.00 90.50 130 GLU A N 1
ATOM 956 C CA . GLU A 1 130 ? -8.065 -7.148 9.140 1.00 90.50 130 GLU A CA 1
ATOM 957 C C . GLU A 1 130 ? -6.539 -7.041 9.107 1.00 90.50 130 GLU A C 1
ATOM 959 O O . GLU A 1 130 ? -5.902 -7.170 10.153 1.00 90.50 130 GLU A O 1
ATOM 964 N N . GLY A 1 131 ? -5.935 -6.713 7.962 1.00 91.25 131 GLY A N 1
ATOM 965 C CA . GLY A 1 131 ? -4.481 -6.561 7.858 1.00 91.25 131 GLY A CA 1
ATOM 966 C C . GLY A 1 131 ? -3.925 -5.518 8.838 1.00 91.25 131 GLY A C 1
ATOM 967 O O . GLY A 1 131 ? -2.939 -5.758 9.541 1.00 91.25 131 GLY A O 1
ATOM 968 N N . LEU A 1 132 ? -4.591 -4.365 8.951 1.00 91.06 132 LEU A N 1
ATOM 969 C CA . LEU A 1 132 ? -4.138 -3.259 9.800 1.00 91.06 132 LEU A CA 1
ATOM 970 C C . LEU A 1 132 ? -4.345 -3.503 11.303 1.00 91.06 132 LEU A C 1
ATOM 972 O O . LEU A 1 132 ? -3.559 -2.991 12.107 1.00 91.06 132 LEU A O 1
ATOM 976 N N . LEU A 1 133 ? -5.408 -4.214 11.687 1.00 88.06 133 LEU A N 1
ATOM 977 C CA . LEU A 1 133 ? -5.855 -4.338 13.077 1.00 88.06 133 LEU A CA 1
ATOM 978 C C . LEU A 1 133 ? -5.629 -5.720 13.683 1.00 88.06 133 LEU A C 1
ATOM 980 O O . LEU A 1 133 ? -5.683 -5.834 14.904 1.00 88.06 133 LEU A O 1
ATOM 984 N N . SER A 1 134 ? -5.338 -6.753 12.898 1.00 83.06 134 SER A N 1
ATOM 985 C CA . SER A 1 134 ? -5.133 -8.098 13.433 1.00 83.06 134 SER A CA 1
ATOM 986 C C . SER A 1 134 ? -3.993 -8.139 14.454 1.00 83.06 134 SER A C 1
ATOM 988 O O . SER A 1 134 ? -2.906 -7.598 14.233 1.00 83.06 134 SER A O 1
ATOM 990 N N . HIS A 1 135 ? -4.221 -8.827 15.576 1.00 73.25 135 HIS A N 1
ATOM 991 C CA . HIS A 1 135 ? -3.186 -9.108 16.578 1.00 73.25 135 HIS A CA 1
ATOM 992 C C . HIS A 1 135 ? -2.066 -10.001 16.019 1.00 73.25 135 HIS A C 1
ATOM 994 O O . HIS A 1 135 ? -0.968 -10.039 16.570 1.00 73.25 135 HIS A O 1
ATOM 1000 N N . LYS A 1 136 ? -2.331 -10.707 14.911 1.00 72.62 136 LYS A N 1
ATOM 1001 C CA . LYS A 1 136 ? -1.360 -11.563 14.217 1.00 72.62 136 LYS A CA 1
ATOM 1002 C C . LYS A 1 136 ? -0.334 -10.753 13.417 1.00 72.62 136 LYS A C 1
ATOM 1004 O O . LYS A 1 136 ? 0.716 -11.287 13.066 1.00 72.62 136 LYS A O 1
ATOM 1009 N N . THR A 1 137 ? -0.603 -9.472 13.154 1.00 74.75 137 THR A N 1
ATOM 1010 C CA . THR A 1 137 ? 0.301 -8.584 12.417 1.00 74.75 137 THR A CA 1
ATOM 1011 C C . THR A 1 137 ? 1.536 -8.260 13.259 1.00 74.75 137 THR A C 1
ATOM 1013 O O . THR A 1 137 ? 1.493 -7.456 14.195 1.00 74.75 137 THR A O 1
ATOM 1016 N N . LYS A 1 138 ? 2.684 -8.857 12.921 1.00 75.38 138 LYS A N 1
ATOM 1017 C CA . LYS A 1 138 ? 3.930 -8.649 13.673 1.00 75.38 138 LYS A CA 1
ATOM 1018 C C . LYS A 1 138 ? 4.449 -7.217 13.531 1.00 75.38 138 LYS A C 1
ATOM 1020 O O . LYS A 1 138 ? 4.583 -6.681 12.437 1.00 75.38 138 LYS A O 1
ATOM 1025 N N . GLY A 1 139 ? 4.824 -6.602 14.655 1.00 77.38 139 GLY A N 1
ATOM 1026 C CA . GLY A 1 139 ? 5.415 -5.256 14.667 1.00 77.38 139 GLY A CA 1
ATOM 1027 C C . GLY A 1 139 ? 4.421 -4.124 14.386 1.00 77.38 139 GLY A C 1
ATOM 1028 O O . GLY A 1 139 ? 4.840 -2.987 14.153 1.00 77.38 139 GLY A O 1
ATOM 1029 N N . ARG A 1 140 ? 3.116 -4.410 14.445 1.00 81.06 140 ARG A N 1
ATOM 1030 C CA . ARG A 1 140 ? 2.019 -3.447 14.286 1.00 81.06 140 ARG A CA 1
ATOM 1031 C C . ARG A 1 140 ? 2.181 -2.217 15.179 1.00 81.06 140 ARG A C 1
ATOM 1033 O O . ARG A 1 140 ? 1.936 -1.094 14.737 1.00 81.06 140 ARG A O 1
ATOM 1040 N N . GLU A 1 141 ? 2.680 -2.387 16.399 1.00 84.94 141 GLU A N 1
ATOM 1041 C CA . GLU A 1 141 ? 2.858 -1.319 17.388 1.00 84.94 141 GLU A CA 1
ATOM 1042 C C . GLU A 1 141 ? 3.816 -0.233 16.882 1.00 84.94 141 GLU A C 1
ATOM 1044 O O . GLU A 1 141 ? 3.549 0.958 17.063 1.00 84.94 141 GLU A O 1
ATOM 1049 N N . ARG A 1 142 ? 4.872 -0.624 16.153 1.00 87.69 142 ARG A N 1
ATOM 1050 C CA . ARG A 1 142 ? 5.829 0.300 15.519 1.00 87.69 142 ARG A CA 1
ATOM 1051 C C . ARG A 1 142 ? 5.181 1.125 14.407 1.00 87.69 142 ARG A C 1
ATOM 1053 O O . ARG A 1 142 ? 5.598 2.248 14.135 1.00 87.69 142 ARG A O 1
ATOM 1060 N N . HIS A 1 143 ? 4.149 0.585 13.765 1.00 88.31 143 HIS A N 1
ATOM 1061 C CA . HIS A 1 143 ? 3.438 1.218 12.654 1.00 88.31 143 HIS A CA 1
ATOM 1062 C C . HIS A 1 143 ? 2.099 1.843 13.066 1.00 88.31 143 HIS A C 1
ATOM 1064 O O . HIS A 1 143 ? 1.415 2.439 12.232 1.00 88.31 143 HIS A O 1
ATOM 1070 N N . ARG A 1 144 ? 1.751 1.804 14.359 1.00 88.31 144 ARG A N 1
ATOM 1071 C CA . ARG A 1 144 ? 0.472 2.265 14.921 1.00 88.31 144 ARG A CA 1
ATOM 1072 C C . ARG A 1 144 ? 0.102 3.695 14.535 1.00 88.31 144 ARG A C 1
ATOM 1074 O O . ARG A 1 144 ? -1.071 3.981 14.314 1.00 88.31 144 ARG A O 1
ATOM 1081 N N . GLN A 1 145 ? 1.072 4.605 14.435 1.00 90.25 145 GLN A N 1
ATOM 1082 C CA . GLN A 1 145 ? 0.808 5.976 13.981 1.00 90.25 145 GLN A CA 1
ATOM 1083 C C . GLN A 1 145 ? 0.365 6.023 12.510 1.00 90.25 145 GLN A C 1
ATOM 1085 O O . GLN A 1 145 ? -0.622 6.687 12.198 1.00 90.25 145 GLN A O 1
ATOM 1090 N N . LYS A 1 146 ? 1.034 5.278 11.619 1.00 91.25 146 LYS A N 1
ATOM 1091 C CA . LYS A 1 146 ? 0.652 5.174 10.201 1.00 91.25 146 LYS A CA 1
ATOM 1092 C C . LYS A 1 146 ? -0.708 4.492 10.047 1.00 91.25 146 LYS A C 1
ATOM 1094 O O . LYS A 1 146 ? -1.561 5.011 9.336 1.00 91.25 146 LYS A O 1
ATOM 1099 N N . ILE A 1 147 ? -0.948 3.408 10.787 1.00 92.56 147 ILE A N 1
ATOM 1100 C CA . ILE A 1 147 ? -2.241 2.705 10.818 1.00 92.56 147 ILE A CA 1
ATOM 1101 C C . ILE A 1 147 ? -3.363 3.655 11.249 1.00 92.56 147 ILE A C 1
ATOM 1103 O O . ILE A 1 147 ? -4.381 3.753 10.571 1.00 92.56 147 ILE A O 1
ATOM 1107 N N . LYS A 1 148 ? -3.158 4.446 12.311 1.00 91.69 148 LYS A N 1
ATOM 1108 C CA . LYS A 1 148 ? -4.120 5.476 12.737 1.00 91.69 148 LYS A CA 1
ATOM 1109 C C . LYS A 1 148 ? -4.449 6.469 11.625 1.00 91.69 148 LYS A C 1
ATOM 1111 O O . LYS A 1 148 ? -5.599 6.874 11.523 1.00 91.69 148 LYS A O 1
ATOM 1116 N N . ILE A 1 149 ? -3.471 6.889 10.824 1.00 93.06 149 ILE A N 1
ATOM 1117 C CA . ILE A 1 149 ? -3.710 7.804 9.697 1.00 93.06 149 ILE A CA 1
ATOM 1118 C C . ILE A 1 149 ? -4.608 7.137 8.648 1.00 93.06 149 ILE A C 1
ATOM 1120 O O . ILE A 1 149 ? -5.563 7.760 8.190 1.00 93.06 149 ILE A O 1
ATOM 1124 N N . ILE A 1 150 ? -4.345 5.869 8.319 1.00 95.56 150 ILE A N 1
ATOM 1125 C CA . ILE A 1 150 ? -5.153 5.104 7.360 1.00 95.56 150 ILE A CA 1
ATOM 1126 C C . ILE A 1 150 ? -6.586 4.945 7.881 1.00 95.56 150 ILE A C 1
ATOM 1128 O O . ILE A 1 150 ? -7.530 5.324 7.194 1.00 95.56 150 ILE A O 1
ATOM 1132 N N . LEU A 1 151 ? -6.756 4.493 9.126 1.00 93.62 151 LEU A N 1
ATOM 1133 C CA . LEU A 1 151 ? -8.074 4.312 9.742 1.00 93.62 151 LEU A CA 1
ATOM 1134 C C . LEU A 1 151 ? -8.858 5.623 9.829 1.00 93.62 151 LEU A C 1
ATOM 1136 O O . LEU A 1 151 ? -10.043 5.641 9.519 1.00 93.62 151 LEU A O 1
ATOM 1140 N N . LYS A 1 152 ? -8.208 6.746 10.169 1.00 92.75 152 LYS A N 1
ATOM 1141 C CA . LYS A 1 152 ? -8.856 8.068 10.136 1.00 92.75 152 LYS A CA 1
ATOM 1142 C C . LYS A 1 152 ? -9.402 8.393 8.747 1.00 92.75 152 LYS A C 1
ATOM 1144 O O . LYS A 1 152 ? -10.502 8.927 8.645 1.00 92.75 152 LYS A O 1
ATOM 1149 N N . LYS A 1 153 ? -8.649 8.077 7.688 1.00 92.88 153 LYS A N 1
ATOM 1150 C CA . LYS A 1 153 ? -9.083 8.297 6.305 1.00 92.88 153 LYS A CA 1
ATOM 1151 C C . LYS A 1 153 ? -10.267 7.400 5.937 1.00 92.88 153 LYS A C 1
ATOM 1153 O O . LYS A 1 153 ? -11.227 7.896 5.356 1.00 92.88 153 LYS A O 1
ATOM 1158 N N . LEU A 1 154 ? -10.234 6.127 6.332 1.00 94.31 154 LEU A N 1
ATOM 1159 C CA . LEU A 1 154 ? -11.346 5.192 6.130 1.00 94.31 154 LEU A CA 1
ATOM 1160 C C . LEU A 1 154 ? -12.610 5.651 6.867 1.00 94.31 154 LEU A C 1
ATOM 1162 O O . LEU A 1 154 ? -13.673 5.720 6.263 1.00 94.31 154 LEU A O 1
ATOM 1166 N N . VAL A 1 155 ? -12.488 6.056 8.133 1.00 93.12 155 VAL A N 1
ATOM 1167 C CA . VAL A 1 155 ? -13.606 6.569 8.943 1.00 93.12 155 VAL A CA 1
ATOM 1168 C C . VAL A 1 155 ? -14.170 7.854 8.351 1.00 93.12 1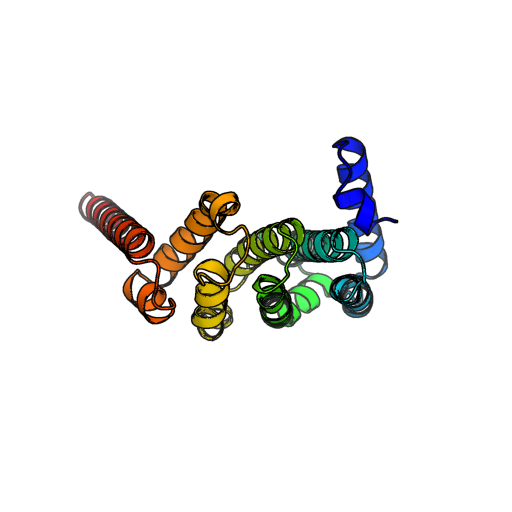55 VAL A C 1
ATOM 1170 O O . VAL A 1 155 ? -15.381 8.012 8.279 1.00 93.12 155 VAL A O 1
ATOM 1173 N N . HIS A 1 156 ? -13.320 8.764 7.874 1.00 90.12 156 HIS A N 1
ATOM 1174 C CA . HIS A 1 156 ? -13.796 9.979 7.216 1.00 90.12 156 HIS A CA 1
ATOM 1175 C C . HIS A 1 156 ? -14.591 9.682 5.936 1.00 90.12 156 HIS A C 1
ATOM 1177 O O . HIS A 1 156 ? -15.517 10.421 5.608 1.00 90.12 156 HIS A O 1
ATOM 1183 N N . ARG A 1 157 ? -14.218 8.618 5.214 1.00 91.00 157 ARG A N 1
ATOM 1184 C CA . ARG A 1 157 ? -14.818 8.239 3.931 1.00 91.00 157 ARG A CA 1
ATOM 1185 C C . ARG A 1 157 ? -16.089 7.397 4.087 1.00 91.00 157 ARG A C 1
ATOM 1187 O O . ARG A 1 157 ? -17.034 7.615 3.340 1.00 91.00 157 ARG A O 1
ATOM 1194 N N . TYR A 1 158 ? -16.121 6.462 5.036 1.00 91.50 158 TYR A N 1
ATOM 1195 C CA . TYR A 1 158 ? -17.201 5.473 5.185 1.00 91.50 158 TYR A CA 1
ATOM 1196 C C . TYR A 1 158 ? -17.994 5.597 6.492 1.00 91.50 158 TYR A C 1
ATOM 1198 O O . TYR A 1 158 ? -18.985 4.897 6.682 1.00 91.50 158 TYR A O 1
ATOM 1206 N N . GLY A 1 159 ? -17.577 6.489 7.391 1.00 91.12 159 GLY A N 1
ATOM 1207 C CA . GLY A 1 159 ? -18.108 6.598 8.745 1.00 91.12 159 GLY A CA 1
ATOM 1208 C C . GLY A 1 159 ? -17.518 5.556 9.696 1.00 91.12 159 GLY A C 1
ATOM 1209 O O . GLY A 1 159 ? -16.955 4.541 9.285 1.00 91.12 159 GLY A O 1
ATOM 1210 N N . TYR A 1 160 ? -17.656 5.808 10.999 1.00 92.44 160 TYR A N 1
ATOM 1211 C CA . TYR A 1 160 ? -17.160 4.891 12.028 1.00 92.44 160 TYR A CA 1
ATOM 1212 C C . TYR A 1 160 ? -17.807 3.502 11.954 1.00 92.44 160 TYR A C 1
ATOM 1214 O O . TYR A 1 160 ? -17.092 2.510 12.035 1.00 92.44 160 TYR A O 1
ATOM 1222 N N . ALA A 1 161 ? -19.132 3.431 11.777 1.00 91.50 161 ALA A N 1
ATOM 1223 C CA . ALA A 1 161 ? -19.875 2.170 11.828 1.00 91.50 161 ALA A CA 1
ATOM 1224 C C . ALA A 1 161 ? -19.371 1.152 10.794 1.00 91.50 161 ALA A C 1
ATOM 1226 O O . ALA A 1 161 ? -19.052 0.031 11.162 1.00 91.50 161 ALA A O 1
ATOM 1227 N N . ALA A 1 162 ? -19.195 1.571 9.536 1.00 91.94 162 ALA A N 1
ATOM 1228 C CA . ALA A 1 162 ? -18.707 0.691 8.474 1.00 91.94 162 ALA A CA 1
ATOM 1229 C C . ALA A 1 162 ? -17.274 0.189 8.723 1.00 91.94 162 ALA A C 1
ATOM 1231 O O . ALA A 1 162 ? -16.951 -0.948 8.405 1.00 91.94 162 ALA A O 1
ATOM 1232 N N . VAL A 1 163 ? -16.402 1.029 9.293 1.00 91.94 163 VAL A N 1
ATOM 1233 C CA . VAL A 1 163 ? -15.023 0.625 9.616 1.00 91.94 163 VAL A CA 1
ATOM 1234 C C . VAL A 1 163 ? -14.979 -0.293 10.837 1.00 91.94 163 VAL A C 1
ATOM 1236 O O . VAL A 1 163 ? -14.130 -1.173 10.893 1.00 91.94 163 VAL A O 1
ATOM 1239 N N . ALA A 1 164 ? -15.860 -0.080 11.815 1.00 90.88 164 ALA A N 1
ATOM 1240 C CA . ALA A 1 164 ? -15.954 -0.923 13.001 1.00 90.88 164 ALA A CA 1
ATOM 1241 C C . ALA A 1 164 ? -16.514 -2.314 12.670 1.00 90.88 164 ALA A C 1
ATOM 1243 O O . ALA A 1 164 ? -15.984 -3.291 13.177 1.00 90.88 164 ALA A O 1
ATOM 1244 N N . ASP A 1 165 ? -17.520 -2.387 11.798 1.00 91.62 165 ASP A N 1
ATOM 1245 C CA . ASP A 1 165 ? -18.112 -3.638 11.302 1.00 91.62 165 ASP A CA 1
ATOM 1246 C C . ASP A 1 165 ? -17.104 -4.480 10.500 1.00 91.62 165 ASP A C 1
ATOM 1248 O O . ASP A 1 165 ? -17.031 -5.694 10.634 1.00 91.62 165 ASP A O 1
ATOM 1252 N N . ALA A 1 166 ? -16.246 -3.812 9.726 1.00 90.12 166 ALA A N 1
ATOM 1253 C CA . ALA A 1 166 ? -15.169 -4.446 8.971 1.00 90.12 166 ALA A CA 1
ATOM 1254 C C . ALA A 1 166 ? -13.957 -4.863 9.832 1.00 90.12 166 ALA A C 1
ATOM 1256 O O . ALA A 1 166 ? -13.076 -5.574 9.349 1.00 90.12 166 ALA A O 1
ATOM 1257 N N . ALA A 1 167 ? -13.842 -4.373 11.071 1.00 87.50 167 ALA A N 1
ATOM 1258 C CA . ALA A 1 167 ? -12.663 -4.591 11.901 1.00 87.50 167 ALA A CA 1
ATOM 1259 C C . ALA A 1 167 ? -12.714 -5.946 12.627 1.00 87.50 167 ALA A C 1
ATOM 1261 O O . ALA A 1 167 ? -13.749 -6.296 13.188 1.00 87.50 167 ALA A O 1
ATOM 1262 N N . PRO A 1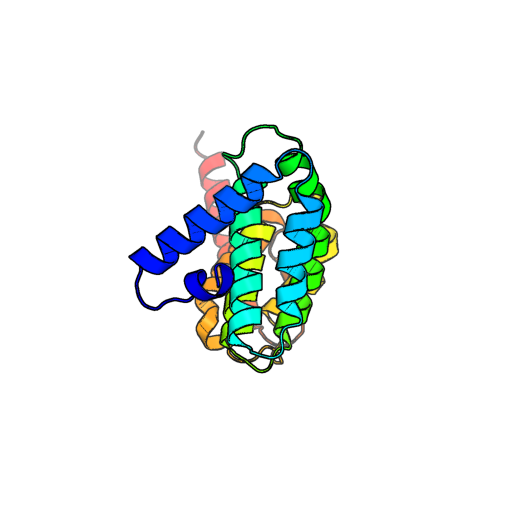 168 ? -11.586 -6.677 12.719 1.00 85.00 168 PRO A N 1
ATOM 1263 C CA . PRO A 1 168 ? -11.527 -7.887 13.525 1.00 85.00 168 PRO A CA 1
ATOM 1264 C C . PRO A 1 168 ? -11.688 -7.567 15.017 1.00 85.00 168 PRO A C 1
ATOM 1266 O O . PRO A 1 168 ? -11.314 -6.487 15.497 1.00 85.00 168 PRO A O 1
ATOM 1269 N N . GLU A 1 169 ? -12.169 -8.547 15.779 1.00 75.19 169 GLU A N 1
ATOM 1270 C CA . GLU A 1 169 ? -12.219 -8.462 17.235 1.00 75.19 169 GLU A CA 1
ATOM 1271 C C . GLU A 1 169 ? -10.797 -8.319 17.808 1.00 75.19 169 GLU A C 1
ATOM 1273 O O . GLU A 1 169 ? -9.903 -9.118 17.518 1.00 75.19 169 GLU A O 1
ATOM 1278 N N . GLY A 1 170 ? -10.553 -7.281 18.618 1.00 65.25 170 GLY A N 1
ATOM 1279 C CA . GLY A 1 170 ? -9.298 -7.193 19.375 1.00 65.25 170 GLY A CA 1
ATOM 1280 C C . GLY A 1 170 ? -8.781 -5.800 19.722 1.00 65.25 170 GLY A C 1
ATOM 1281 O O . GLY A 1 170 ? -7.988 -5.683 20.651 1.00 65.25 170 GLY A O 1
ATOM 1282 N N . ASP A 1 171 ? -9.223 -4.728 19.051 1.00 73.81 171 ASP A N 1
ATOM 1283 C CA . ASP A 1 171 ? -8.638 -3.389 19.267 1.00 73.81 171 ASP A CA 1
ATOM 1284 C C . ASP A 1 171 ? -9.653 -2.305 19.660 1.00 73.81 171 ASP A C 1
ATOM 1286 O O . ASP A 1 171 ? -9.688 -1.188 19.128 1.00 73.81 171 ASP A O 1
ATOM 1290 N N . GLN A 1 172 ? -10.478 -2.621 20.664 1.00 77.12 172 GLN A N 1
ATOM 1291 C CA . GLN A 1 172 ? -11.544 -1.744 21.166 1.00 77.12 172 GLN A CA 1
ATOM 1292 C C . GLN A 1 172 ? -11.052 -0.341 21.556 1.00 77.12 172 GLN A C 1
ATOM 1294 O O . GLN A 1 172 ? -11.761 0.647 21.354 1.00 77.12 172 GLN A O 1
ATOM 1299 N N . ARG A 1 173 ? -9.821 -0.211 22.072 1.00 81.31 173 ARG A N 1
ATOM 1300 C CA . ARG A 1 173 ? -9.226 1.099 22.401 1.00 81.31 173 ARG A CA 1
ATOM 1301 C C . ARG A 1 173 ? -9.016 1.954 21.154 1.00 81.31 173 ARG A C 1
ATOM 1303 O O . ARG A 1 173 ? -9.294 3.157 21.171 1.00 81.31 173 ARG A O 1
ATOM 1310 N N . LEU A 1 174 ? -8.516 1.353 20.075 1.00 82.56 174 LEU A N 1
ATOM 1311 C CA . LEU A 1 174 ? -8.274 2.052 18.819 1.00 82.56 174 LEU A CA 1
ATOM 1312 C C . LEU A 1 174 ? -9.595 2.415 18.131 1.00 82.56 174 LEU A C 1
ATOM 1314 O O . LEU A 1 174 ? -9.738 3.556 17.690 1.00 82.56 174 LEU A O 1
ATOM 1318 N N . LEU A 1 175 ? -10.575 1.509 18.141 1.00 84.81 175 LEU A N 1
ATOM 1319 C CA . LEU A 1 175 ? -11.931 1.760 17.643 1.00 84.81 175 LEU A CA 1
ATOM 1320 C C . LEU A 1 175 ? -12.631 2.874 18.433 1.00 84.81 175 LEU A C 1
ATOM 1322 O O . LEU A 1 175 ? -13.133 3.825 17.841 1.00 84.81 175 LEU A O 1
ATOM 1326 N N . THR A 1 176 ? -12.548 2.866 19.764 1.00 86.62 176 THR A N 1
ATOM 1327 C CA . THR A 1 176 ? -13.088 3.947 20.610 1.00 86.62 176 THR A CA 1
ATOM 1328 C C . THR A 1 176 ? -12.471 5.301 20.255 1.00 86.62 176 THR A C 1
ATOM 1330 O O . THR A 1 176 ? -13.166 6.315 20.157 1.00 86.62 176 THR A O 1
ATOM 1333 N N . HIS A 1 177 ? -11.156 5.341 20.025 1.00 85.94 177 HIS A N 1
ATOM 1334 C CA . HIS A 1 177 ? -10.494 6.553 19.556 1.00 85.94 177 HIS A CA 1
ATOM 1335 C C . HIS A 1 177 ? -10.992 6.967 18.158 1.00 85.94 177 HIS A C 1
ATOM 1337 O O . HIS A 1 177 ? -11.223 8.153 17.931 1.00 85.94 177 HIS A O 1
ATOM 1343 N N . MET A 1 178 ? -11.180 6.025 17.227 1.00 90.12 178 MET A N 1
ATOM 1344 C CA . MET A 1 178 ? -11.758 6.301 15.904 1.00 90.12 178 MET A CA 1
ATOM 1345 C C . MET A 1 178 ? -13.186 6.858 15.994 1.00 90.12 178 MET A C 1
ATOM 1347 O O . MET A 1 178 ? -13.481 7.833 15.306 1.00 90.12 178 MET A O 1
ATOM 1351 N N . ARG A 1 179 ? -14.030 6.344 16.898 1.00 89.44 179 ARG A N 1
ATOM 1352 C CA . ARG A 1 179 ? -15.379 6.875 17.156 1.00 89.44 179 ARG A CA 1
ATOM 1353 C C . ARG A 1 179 ? -15.340 8.349 17.552 1.00 89.44 179 ARG A C 1
ATOM 1355 O O . ARG A 1 179 ? -16.009 9.175 16.941 1.00 89.44 179 ARG A O 1
ATOM 1362 N N . LYS A 1 180 ? -14.473 8.700 18.511 1.00 89.06 180 LYS A N 1
ATOM 1363 C CA . LYS A 1 180 ? -14.271 10.096 18.942 1.00 89.06 180 LYS A CA 1
ATOM 1364 C C . LYS A 1 180 ? -13.790 10.992 17.799 1.00 89.06 180 LYS A C 1
ATOM 1366 O O . LYS A 1 180 ? -14.142 12.169 17.755 1.00 89.06 180 LYS A O 1
ATOM 1371 N N . VAL A 1 181 ? -12.960 10.470 16.893 1.00 87.19 181 VAL A N 1
ATOM 1372 C CA . VAL A 1 181 ? -12.524 11.217 15.704 1.00 87.19 181 VAL A CA 1
ATOM 1373 C C . VAL A 1 181 ? -13.705 11.490 14.766 1.00 87.19 181 VAL A C 1
ATOM 1375 O O . VAL A 1 181 ? -13.845 12.629 14.323 1.00 87.19 181 VAL A O 1
ATOM 1378 N N . ASP A 1 182 ? -14.559 10.497 14.503 1.00 89.69 182 ASP A N 1
ATOM 1379 C CA . ASP A 1 182 ? -15.757 10.659 13.664 1.00 89.69 182 ASP A CA 1
ATOM 1380 C C . ASP A 1 182 ? -16.737 11.677 14.268 1.00 89.69 182 ASP A C 1
ATOM 1382 O O . ASP A 1 182 ? -17.130 12.638 13.608 1.00 89.69 182 ASP A O 1
ATOM 1386 N N . GLU A 1 183 ? -17.053 11.546 15.560 1.00 90.19 183 GLU A N 1
ATOM 1387 C CA . GLU A 1 183 ? -17.929 12.474 16.291 1.00 90.19 183 GLU A CA 1
ATOM 1388 C C . GLU A 1 183 ? -17.437 13.928 16.189 1.00 90.19 183 GLU A C 1
ATOM 1390 O O . GLU A 1 183 ? -18.215 14.839 15.896 1.00 90.19 183 GLU A O 1
ATOM 1395 N N . ARG A 1 184 ? -16.131 14.165 16.376 1.00 87.81 184 ARG A N 1
ATOM 1396 C CA . ARG A 1 184 ? -15.527 15.503 16.237 1.00 87.81 184 ARG A CA 1
ATOM 1397 C C . ARG A 1 184 ? -15.620 16.031 14.808 1.00 87.81 184 ARG A C 1
ATOM 1399 O O . ARG A 1 184 ? -15.917 17.209 14.621 1.00 87.81 184 ARG A O 1
ATOM 1406 N N . ALA A 1 185 ? -15.385 15.181 13.809 1.00 86.56 185 ALA A N 1
ATOM 1407 C CA . ALA A 1 185 ? -15.492 15.566 12.405 1.00 86.56 185 ALA A CA 1
ATOM 1408 C C . ALA A 1 185 ? -16.935 15.942 12.026 1.00 86.56 185 ALA A C 1
ATOM 1410 O O . ALA A 1 185 ? -17.140 16.947 11.345 1.00 86.56 185 ALA A O 1
ATOM 1411 N N . ARG A 1 186 ? -17.932 15.193 12.517 1.00 86.88 186 ARG A N 1
ATOM 1412 C CA . ARG A 1 186 ? -19.360 15.510 12.339 1.00 86.88 186 ARG A CA 1
ATOM 1413 C C . ARG A 1 186 ? -19.739 16.830 13.006 1.00 86.88 186 ARG A C 1
ATOM 1415 O O . ARG A 1 186 ? -20.369 17.662 12.364 1.00 86.88 186 ARG A O 1
ATOM 1422 N N . ARG A 1 187 ? -19.295 17.064 14.249 1.00 87.56 187 ARG A N 1
ATOM 1423 C CA . ARG A 1 187 ? -19.519 18.338 14.962 1.00 87.56 187 ARG A CA 1
ATOM 1424 C C . ARG A 1 187 ? -18.918 19.529 14.220 1.00 87.56 187 ARG A C 1
ATOM 1426 O O . ARG A 1 187 ? -19.572 20.558 14.119 1.00 87.56 187 ARG A O 1
ATOM 1433 N N . ARG A 1 188 ? -17.704 19.394 13.675 1.00 85.81 188 ARG A N 1
ATOM 1434 C CA . ARG A 1 188 ? -17.079 20.453 12.867 1.00 85.81 188 ARG A CA 1
ATOM 1435 C C . ARG A 1 188 ? -17.911 20.768 11.621 1.00 85.81 188 ARG A C 1
ATOM 1437 O O . ARG A 1 188 ? -18.287 21.915 11.439 1.00 85.81 188 ARG A O 1
ATOM 1444 N N . LYS A 1 189 ? -18.298 19.747 10.846 1.00 83.50 189 LYS A N 1
ATOM 1445 C CA . LYS A 1 189 ? -19.155 19.922 9.658 1.00 83.50 189 LYS A CA 1
ATOM 1446 C C . LYS A 1 189 ? -20.512 20.566 9.984 1.00 83.50 189 LYS A C 1
ATOM 1448 O O . LYS A 1 189 ? -21.016 21.329 9.173 1.00 83.50 189 LYS A O 1
ATOM 1453 N N . ALA A 1 190 ? -21.106 20.259 11.140 1.00 84.06 190 ALA A N 1
ATOM 1454 C CA . ALA A 1 190 ? -22.368 20.865 11.571 1.00 84.06 190 ALA A CA 1
ATOM 1455 C C . ALA A 1 190 ? -22.215 22.354 11.929 1.00 84.06 190 ALA A C 1
ATOM 1457 O O . ALA A 1 190 ? -23.064 23.154 11.555 1.00 84.06 190 ALA A O 1
ATOM 1458 N N . ARG A 1 191 ? -21.115 22.735 12.596 1.00 83.44 191 ARG A N 1
ATOM 1459 C CA . ARG A 1 191 ? -20.803 24.146 12.891 1.00 83.44 191 ARG A CA 1
ATOM 1460 C C . ARG A 1 191 ? -20.549 24.950 11.618 1.00 83.44 191 ARG A C 1
ATOM 1462 O O . ARG A 1 191 ? -21.065 26.050 11.504 1.00 83.44 191 ARG A O 1
ATOM 1469 N N . ASP A 1 192 ? -19.831 24.371 10.658 1.00 79.94 192 ASP A N 1
ATOM 1470 C CA . ASP A 1 192 ? -19.530 25.029 9.380 1.00 79.94 192 ASP A CA 1
ATOM 1471 C C . ASP A 1 192 ? -20.793 25.230 8.509 1.00 79.94 192 ASP A C 1
ATOM 1473 O O . ASP A 1 192 ? -20.826 26.132 7.682 1.00 79.94 192 ASP A O 1
ATOM 1477 N N . ARG A 1 193 ? -21.842 24.410 8.691 1.00 75.50 193 ARG A N 1
ATOM 1478 C CA . ARG A 1 193 ? -23.122 24.511 7.956 1.00 75.50 193 ARG A CA 1
ATOM 1479 C C . ARG A 1 193 ? -24.177 25.401 8.618 1.00 75.50 193 ARG A C 1
ATOM 1481 O O . ARG A 1 193 ? -25.116 25.785 7.940 1.00 75.50 193 ARG A O 1
ATOM 1488 N N . GLY A 1 194 ? -24.069 25.666 9.920 1.00 59.97 194 GLY A N 1
ATOM 1489 C CA . GLY A 1 194 ? -25.024 26.495 10.671 1.00 59.97 194 GLY A CA 1
ATOM 1490 C C . GLY A 1 194 ? -24.582 27.948 10.868 1.00 59.97 194 GLY A C 1
ATOM 1491 O O . GLY A 1 194 ? -25.220 28.665 11.629 1.00 59.97 194 GLY A O 1
ATOM 1492 N N . GLY A 1 195 ? -23.460 28.347 10.261 1.00 53.06 195 GLY A N 1
ATOM 1493 C CA . GLY A 1 195 ? -22.885 29.694 10.343 1.00 53.06 195 GLY A CA 1
ATOM 1494 C C . GLY A 1 195 ? -22.853 30.447 9.009 1.00 53.06 195 GLY A C 1
ATOM 1495 O O . GLY A 1 195 ? -22.056 31.372 8.879 1.00 53.06 195 GLY A O 1
ATOM 1496 N N . GLY A 1 196 ? -23.658 30.026 8.030 1.00 40.97 196 GLY A N 1
ATOM 1497 C CA . GLY A 1 196 ? -23.949 30.758 6.792 1.00 40.97 196 GLY A CA 1
ATOM 1498 C C . GLY A 1 196 ? -25.448 30.965 6.676 1.00 40.97 196 GLY A C 1
ATOM 1499 O O . GLY A 1 196 ? -25.835 32.004 6.107 1.00 40.97 196 GLY A O 1
#